Protein AF-A0A0J6CZJ9-F1 (afdb_monomer)

Solvent-accessible surface area (backbone atoms only — not comparable to full-atom values): 16186 Å² total; per-residue (Å²): 139,90,83,73,74,75,79,78,47,64,68,57,48,69,74,41,59,69,58,67,21,63,53,59,64,85,84,47,72,45,70,67,49,47,54,51,50,53,49,55,38,52,51,47,52,57,50,48,75,70,48,65,68,54,55,74,66,73,45,77,49,75,51,72,56,98,45,34,37,43,36,42,37,43,46,86,57,33,39,39,40,35,40,36,42,65,50,82,52,94,85,54,68,41,35,35,38,41,36,36,33,34,29,43,96,68,37,96,45,102,53,51,46,77,76,44,35,38,35,39,37,37,57,96,87,42,79,47,48,18,14,39,79,81,29,77,86,42,47,64,49,53,52,47,54,50,49,42,53,32,34,45,67,52,47,71,70,92,53,89,57,89,48,59,79,56,54,67,65,59,54,52,40,52,53,48,51,50,49,53,60,73,72,42,90,65,65,66,69,58,40,57,49,52,54,50,44,53,54,49,48,65,62,44,57,57,53,46,78,81,48,52,76,65,56,42,48,49,57,48,43,41,58,70,43,52,52,52,49,52,52,54,53,50,68,72,44,55,71,72,56,35,62,72,42,44,62,60,52,48,51,51,53,51,51,55,46,50,54,54,48,56,51,50,54,51,44,49,52,54,48,52,56,52,50,53,49,50,52,53,53,46,48,76,71,63,80,117

Organism: NCBI:txid208199

Nearest PDB structures (foldseek):
  2it9-assembly2_D  TM=6.543E-01  e=2.606E-01  Prochlorococcus marinus str. NATL2A
  1p32-assembly1_C  TM=2.482E-01  e=3.606E-02  Homo sapiens
  6szw-assembly1_B  TM=2.559E-01  e=6.154E-02  Homo sapiens
  1p32-assembly1_A  TM=2.487E-01  e=8.947E-02  Homo sapiens
  1p32-assembly1_B  TM=2.644E-01  e=1.793E-01  Homo sapiens

Mean predicted aligned error: 16.47 Å

Secondary structure (DSSP, 8-state):
--S--SSTHHHHHHHS-TTTSBPPGGGT-SHHHHHHHHHHHHHHHHHHHTPPTT--S--EEEEEETTEEEEEEE-SSEEEEEEEE----TTPPPEEEEEEEE-TTT-SSSS-EEEEEEEEEEETTEEEEEE-TT-GGGHHHHHHHHHHHHHHTT--------S----HHHHHHHHHHHHHHHHS---THHHHHHHHHHHHHHHHGGG-TTS-HHHHHHHHHIIIIIHHHHHHHHHHS-HHHHHHHHHHHHHHHHHHHHHHHHHHHHHHHHHHHHHHHHHHHHHHHH--

Structure (mmCIF, N/CA/C/O backbone):
data_AF-A0A0J6CZJ9-F1
#
_entry.id   AF-A0A0J6CZJ9-F1
#
loop_
_atom_site.group_PDB
_atom_site.id
_atom_site.type_symbol
_atom_site.label_atom_id
_atom_site.label_alt_id
_atom_site.label_comp_id
_atom_site.label_asym_id
_atom_site.label_entity_id
_atom_site.label_seq_id
_atom_site.pdbx_PDB_ins_code
_atom_site.Cartn_x
_atom_site.Cartn_y
_atom_site.Cartn_z
_atom_site.occupancy
_atom_site.B_iso_or_equiv
_atom_site.auth_seq_id
_atom_site.auth_comp_id
_atom_site.auth_asym_id
_atom_site.auth_atom_id
_atom_site.pdbx_PDB_model_num
ATOM 1 N N . MET A 1 1 ? -4.835 -5.333 -5.049 1.00 34.44 1 MET A N 1
ATOM 2 C CA . MET A 1 1 ? -4.791 -4.592 -6.336 1.00 34.44 1 MET A CA 1
ATOM 3 C C . MET A 1 1 ? -5.572 -3.293 -6.195 1.00 34.44 1 MET A C 1
ATOM 5 O O . MET A 1 1 ? -6.436 -3.225 -5.336 1.00 34.44 1 MET A O 1
ATOM 9 N N . GLY A 1 2 ? -5.213 -2.248 -6.938 1.00 37.75 2 GLY A N 1
ATOM 10 C CA . GLY A 1 2 ? -5.818 -0.916 -6.803 1.00 37.75 2 GLY A CA 1
ATOM 11 C C . GLY A 1 2 ? -4.793 0.189 -7.020 1.00 37.75 2 GLY A C 1
ATOM 12 O O . GLY A 1 2 ? -4.592 1.044 -6.162 1.00 37.75 2 GLY A O 1
ATOM 13 N N . LEU A 1 3 ? -4.068 0.117 -8.132 1.00 36.91 3 LEU A N 1
ATOM 14 C CA . LEU A 1 3 ? -3.253 1.219 -8.613 1.00 36.91 3 LEU A CA 1
ATOM 15 C C . LEU A 1 3 ? -3.477 1.292 -10.120 1.00 36.91 3 LEU A C 1
ATOM 17 O O . LEU A 1 3 ? -2.866 0.544 -10.874 1.00 36.91 3 LEU A O 1
ATOM 21 N N . PHE A 1 4 ? -4.350 2.232 -10.484 1.00 48.22 4 PHE A N 1
ATOM 22 C CA . PHE A 1 4 ? -4.616 2.747 -11.826 1.00 48.22 4 PHE A CA 1
ATOM 23 C C . PHE A 1 4 ? -5.612 1.929 -12.658 1.00 48.22 4 PHE A C 1
ATOM 25 O O . PHE A 1 4 ? -5.228 1.058 -13.433 1.00 48.22 4 PHE A O 1
ATOM 32 N N . ASP A 1 5 ? -6.893 2.299 -12.540 1.00 38.12 5 ASP A N 1
ATOM 33 C CA . ASP A 1 5 ? -7.895 2.060 -13.580 1.00 38.12 5 ASP A CA 1
ATOM 34 C C . ASP A 1 5 ? -7.377 2.627 -14.909 1.00 38.12 5 ASP A C 1
ATOM 36 O O . ASP A 1 5 ? -7.222 3.838 -15.114 1.00 38.12 5 ASP A O 1
ATOM 40 N N . SER A 1 6 ? -7.019 1.710 -15.801 1.00 48.91 6 SER A N 1
ATOM 41 C CA . SER A 1 6 ? -6.348 1.972 -17.073 1.00 48.91 6 SER A CA 1
ATOM 42 C C . SER A 1 6 ? -7.275 2.583 -18.129 1.00 48.91 6 SER A C 1
ATOM 44 O O . SER A 1 6 ? -6.791 3.152 -19.108 1.00 48.91 6 SER A O 1
ATOM 46 N N . LEU A 1 7 ? -8.592 2.520 -17.918 1.00 43.50 7 LEU A N 1
ATOM 47 C CA . LEU A 1 7 ? -9.604 2.946 -18.889 1.00 43.50 7 LEU A CA 1
ATOM 48 C C . LEU A 1 7 ? -10.059 4.401 -18.701 1.00 43.50 7 LEU A C 1
ATOM 50 O O . LEU A 1 7 ? -10.255 5.102 -19.691 1.00 43.50 7 LEU A O 1
ATOM 54 N N . GLU A 1 8 ? -10.111 4.921 -17.470 1.00 48.69 8 GLU A N 1
ATOM 55 C CA . GLU A 1 8 ? -10.463 6.334 -17.228 1.00 48.69 8 GLU A CA 1
ATOM 56 C C . GLU A 1 8 ? -9.350 7.318 -17.653 1.00 48.69 8 GLU A C 1
ATOM 58 O O . GLU A 1 8 ? -9.581 8.514 -17.829 1.00 48.69 8 GLU A O 1
ATOM 63 N N . SER A 1 9 ? -8.122 6.826 -17.844 1.00 59.03 9 SER A N 1
ATOM 64 C CA . SER A 1 9 ? -6.906 7.649 -17.881 1.00 59.03 9 SER A CA 1
ATOM 65 C C . SER A 1 9 ? -6.550 8.265 -19.246 1.00 59.03 9 SER A C 1
ATOM 67 O O . SER A 1 9 ? -5.830 9.263 -19.282 1.00 59.03 9 SER A O 1
ATOM 69 N N . GLN A 1 10 ? -7.020 7.718 -20.372 1.00 63.78 10 GLN A N 1
ATOM 70 C CA . GLN A 1 10 ? -6.454 8.066 -21.690 1.00 63.78 10 GLN A CA 1
ATOM 71 C C . GLN A 1 10 ? -6.928 9.413 -22.263 1.00 63.78 10 GLN A C 1
ATOM 73 O O . GLN A 1 10 ? -6.161 10.103 -22.937 1.00 63.78 10 GLN A O 1
ATOM 78 N N . TRP A 1 11 ? -8.175 9.824 -22.011 1.00 72.38 11 TRP A N 1
ATOM 79 C CA . TRP A 1 11 ? -8.695 11.104 -22.515 1.00 72.38 11 TRP A CA 1
ATOM 80 C C . TRP A 1 11 ? -8.206 12.290 -21.670 1.00 72.38 11 TRP A C 1
ATOM 82 O O . TRP A 1 11 ? -7.821 13.323 -22.219 1.00 72.38 11 TRP A O 1
ATOM 92 N N . LEU A 1 12 ? -8.116 12.109 -20.348 1.00 69.31 12 LEU A N 1
ATOM 93 C CA . LEU A 1 12 ? -7.545 13.084 -19.414 1.00 69.31 12 LEU A CA 1
ATOM 94 C C . LEU A 1 12 ? -6.086 13.412 -19.757 1.00 69.31 12 LEU A C 1
ATOM 96 O O . LEU A 1 12 ? -5.690 14.574 -19.704 1.00 69.31 12 LEU A O 1
ATOM 100 N N . GLU A 1 13 ? -5.293 12.426 -20.188 1.00 71.06 13 GLU A N 1
ATOM 101 C CA . GLU A 1 13 ? -3.911 12.663 -20.624 1.00 71.06 13 GLU A CA 1
ATOM 102 C C . GLU A 1 13 ? -3.793 13.584 -21.847 1.00 71.06 13 GLU A C 1
ATOM 104 O O . GLU A 1 13 ? -2.794 14.298 -21.981 1.00 71.06 13 GLU A O 1
ATOM 109 N N . LYS A 1 14 ? -4.809 13.634 -22.719 1.00 77.50 14 LYS A N 1
ATOM 110 C CA . LYS A 1 14 ? -4.806 14.530 -23.886 1.00 77.50 14 LYS A CA 1
ATOM 111 C C . LYS A 1 14 ? -4.969 15.998 -23.484 1.00 77.50 14 LYS A C 1
ATOM 113 O O . LYS A 1 14 ? -4.322 16.847 -24.097 1.00 77.50 14 LYS A O 1
ATOM 118 N N . LEU A 1 15 ? -5.753 16.267 -22.436 1.00 82.88 15 LEU A N 1
ATOM 119 C CA . LEU A 1 15 ? -6.044 17.606 -21.903 1.00 82.88 15 LEU A CA 1
ATOM 120 C C . LEU A 1 15 ? -4.954 18.145 -20.964 1.00 82.88 15 LEU A C 1
ATOM 122 O O . LEU A 1 15 ? -4.887 19.348 -20.714 1.00 82.88 15 LEU A O 1
ATOM 126 N N . LEU A 1 16 ? -4.088 17.275 -20.435 1.00 82.12 16 LEU A N 1
ATOM 127 C CA . LEU A 1 16 ? -3.011 17.700 -19.548 1.00 82.12 16 LEU A CA 1
ATOM 128 C C . LEU A 1 16 ? -1.967 18.552 -20.291 1.00 82.12 16 LEU A C 1
ATOM 130 O O . LEU A 1 16 ? -1.548 18.200 -21.398 1.00 82.12 16 LEU A O 1
ATOM 134 N N . PRO A 1 17 ? -1.443 19.619 -19.660 1.00 84.38 17 PRO A N 1
ATOM 135 C CA . PRO A 1 17 ? -0.294 20.337 -20.193 1.00 84.38 17 PRO A CA 1
ATOM 136 C C . PRO A 1 17 ? 0.906 19.394 -20.401 1.00 84.38 17 PRO A C 1
ATOM 138 O O . PRO A 1 17 ? 1.087 18.459 -19.610 1.00 84.38 17 PRO A O 1
ATOM 141 N N . PRO A 1 18 ? 1.784 19.645 -21.393 1.00 78.69 18 PRO A N 1
ATOM 142 C CA . PRO A 1 18 ? 2.862 18.726 -21.783 1.00 78.69 18 PRO A CA 1
ATOM 143 C C . PRO A 1 18 ? 3.750 18.232 -20.630 1.00 78.69 18 PRO A C 1
ATOM 145 O O . PRO A 1 18 ? 4.203 17.093 -20.631 1.00 78.69 18 PRO A O 1
ATOM 148 N N . GLN A 1 19 ? 3.973 19.072 -19.620 1.00 78.62 19 GLN A N 1
ATOM 149 C CA . GLN A 1 19 ? 4.785 18.758 -18.440 1.00 78.62 19 GLN A CA 1
ATOM 150 C C . GLN A 1 19 ? 4.151 17.760 -17.458 1.00 78.62 19 GLN A C 1
ATOM 152 O O . GLN A 1 19 ? 4.867 17.166 -16.652 1.00 78.62 19 GLN A O 1
ATOM 157 N N . TYR A 1 20 ? 2.827 17.597 -17.500 1.00 82.75 20 TYR A N 1
ATOM 158 C CA . TYR A 1 20 ? 2.080 16.672 -16.646 1.00 82.75 20 TYR A CA 1
ATOM 159 C C . TYR A 1 20 ? 1.740 15.360 -17.347 1.00 82.75 20 TYR A C 1
ATOM 161 O O . TYR A 1 20 ? 1.385 14.401 -16.659 1.00 82.75 20 TYR A O 1
ATOM 169 N N . LYS A 1 21 ? 1.891 15.309 -18.677 1.00 86.81 21 LYS A N 1
ATOM 170 C CA . LYS A 1 21 ? 1.738 14.083 -19.461 1.00 86.81 21 LYS A CA 1
ATOM 171 C C . LYS A 1 21 ? 2.760 13.045 -19.021 1.00 86.81 21 LYS A C 1
ATOM 173 O O . LYS A 1 21 ? 3.919 13.378 -18.740 1.00 86.81 21 LYS A O 1
ATOM 178 N N . THR A 1 22 ? 2.308 11.800 -18.945 1.00 87.38 22 THR A N 1
ATOM 179 C CA . THR A 1 22 ? 3.166 10.658 -18.648 1.00 87.38 22 THR A CA 1
ATOM 180 C C . THR A 1 22 ? 4.257 10.555 -19.715 1.00 87.38 22 THR A C 1
ATOM 182 O O . THR A 1 22 ? 4.038 10.888 -20.879 1.00 87.38 22 THR A O 1
ATOM 185 N N . VAL A 1 23 ? 5.468 10.178 -19.310 1.00 87.12 23 VAL A N 1
ATOM 186 C CA . VAL A 1 23 ? 6.569 9.958 -20.251 1.00 87.12 23 VAL A CA 1
ATOM 187 C C . VAL A 1 23 ? 6.205 8.855 -21.243 1.00 87.12 23 VAL A C 1
ATOM 189 O O . VAL A 1 23 ? 5.711 7.795 -20.861 1.00 87.12 23 VAL A O 1
ATOM 192 N N . GLU A 1 24 ? 6.449 9.124 -22.520 1.00 87.19 24 GLU A N 1
ATOM 193 C CA . GLU A 1 24 ? 6.175 8.181 -23.597 1.00 87.19 24 GLU A CA 1
ATOM 194 C C . GLU A 1 24 ? 7.198 7.033 -23.570 1.00 87.19 24 GLU A C 1
ATOM 196 O O . GLU A 1 24 ? 8.393 7.298 -23.399 1.00 87.19 24 GLU A O 1
ATO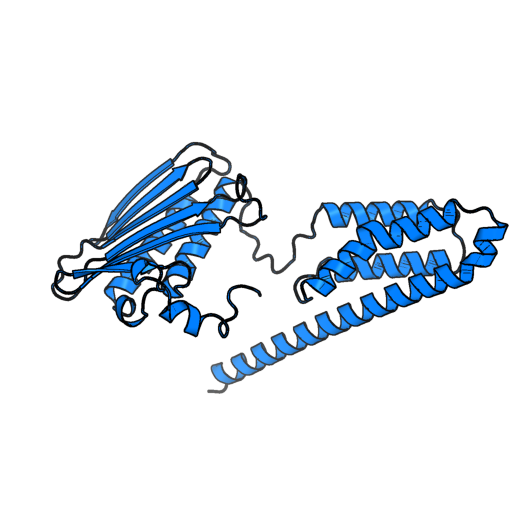M 201 N N . PRO A 1 25 ? 6.778 5.769 -23.776 1.00 85.69 25 PRO A N 1
ATOM 202 C CA . PRO A 1 25 ? 7.696 4.630 -23.778 1.00 85.69 25 PRO A CA 1
ATOM 203 C C . PRO A 1 25 ? 8.827 4.749 -24.801 1.00 85.69 25 PRO A C 1
ATOM 205 O O . PRO A 1 25 ? 9.958 4.378 -24.505 1.00 85.69 25 PRO A O 1
ATOM 208 N N . ALA A 1 26 ? 8.552 5.337 -25.969 1.00 85.88 26 ALA A N 1
ATOM 209 C CA . ALA A 1 26 ? 9.537 5.524 -27.033 1.00 85.88 26 ALA A CA 1
ATOM 210 C C . ALA A 1 26 ? 10.759 6.357 -26.599 1.00 85.88 26 ALA A C 1
ATOM 212 O O . ALA A 1 26 ? 11.848 6.170 -27.131 1.00 85.88 26 ALA A O 1
ATOM 213 N N . LEU A 1 27 ? 10.603 7.244 -25.608 1.00 84.12 27 LEU A N 1
ATOM 214 C CA . LEU A 1 27 ? 11.691 8.084 -25.095 1.00 84.12 27 LEU A CA 1
ATOM 215 C C . LEU A 1 27 ? 12.583 7.367 -24.063 1.00 84.12 27 LEU A C 1
ATOM 217 O O . LEU A 1 27 ? 13.596 7.934 -23.651 1.00 84.12 27 LEU A O 1
ATOM 221 N N . LEU A 1 28 ? 12.181 6.173 -23.607 1.00 84.81 28 LEU A N 1
ATOM 222 C CA . LEU A 1 28 ? 12.837 5.408 -22.537 1.00 84.81 28 LEU A CA 1
ATOM 223 C C . LEU A 1 28 ? 13.192 3.962 -22.913 1.00 84.81 28 LEU A C 1
ATOM 225 O O . LEU A 1 28 ? 13.845 3.283 -22.126 1.00 84.81 28 LEU A O 1
ATOM 229 N N . GLN A 1 29 ? 12.763 3.475 -24.081 1.00 84.75 29 GLN A N 1
ATOM 230 C CA . GLN A 1 29 ? 13.039 2.112 -24.559 1.00 84.75 29 GLN A CA 1
ATOM 231 C C . GLN A 1 29 ? 14.479 1.904 -25.062 1.00 84.75 29 GLN A C 1
ATOM 233 O O . GLN A 1 29 ? 14.829 0.813 -25.507 1.00 84.75 29 GLN A O 1
ATOM 238 N N . ASP A 1 30 ? 15.331 2.922 -24.992 1.00 85.56 30 ASP A N 1
ATOM 239 C CA . ASP A 1 30 ? 16.748 2.814 -25.305 1.00 85.56 30 ASP A CA 1
ATOM 240 C C . ASP A 1 30 ? 17.535 2.043 -24.231 1.00 85.56 30 ASP A C 1
ATOM 242 O O . ASP A 1 30 ? 17.275 2.115 -23.024 1.00 85.56 30 ASP A O 1
ATOM 246 N N . ALA A 1 31 ? 18.561 1.316 -24.684 1.00 85.50 31 ALA A N 1
ATOM 247 C CA . ALA A 1 31 ? 19.409 0.506 -23.813 1.00 85.50 31 ALA A CA 1
ATOM 248 C C . ALA A 1 31 ? 20.106 1.350 -22.730 1.00 85.50 31 ALA A C 1
ATOM 250 O O . ALA A 1 31 ? 20.246 0.896 -21.597 1.00 85.50 31 ALA A O 1
ATOM 251 N N . SER A 1 32 ? 20.492 2.595 -23.039 1.00 86.00 32 SER A N 1
ATOM 252 C CA . SER A 1 32 ? 21.128 3.486 -22.062 1.00 86.00 32 SER A CA 1
ATOM 253 C C . SER A 1 32 ? 20.170 3.921 -20.953 1.00 86.00 32 SER A C 1
ATOM 255 O O . SER A 1 32 ? 20.584 3.946 -19.796 1.00 86.00 32 SER A O 1
ATOM 257 N N . SER A 1 33 ? 18.895 4.202 -21.259 1.00 87.69 33 SER A N 1
ATOM 258 C CA . SER A 1 33 ? 17.882 4.492 -20.231 1.00 87.69 33 SER A CA 1
ATOM 259 C C . SER A 1 33 ? 17.634 3.293 -19.335 1.00 87.69 33 SER A C 1
ATOM 261 O O . SER A 1 33 ? 17.524 3.459 -18.123 1.00 87.69 33 SER A O 1
ATOM 263 N N . THR A 1 34 ? 17.576 2.091 -19.909 1.00 88.50 34 THR A N 1
ATOM 264 C CA . THR A 1 34 ? 17.391 0.865 -19.122 1.00 88.50 34 THR A CA 1
ATOM 265 C C . THR A 1 34 ? 18.564 0.675 -18.160 1.00 88.50 34 THR A C 1
ATOM 267 O O . THR A 1 34 ? 18.347 0.590 -16.955 1.00 88.50 34 THR A O 1
ATOM 270 N N . SER A 1 35 ? 19.804 0.743 -18.655 1.00 90.06 35 SER A N 1
ATOM 271 C CA . SER A 1 35 ? 21.012 0.664 -17.822 1.00 90.06 35 SER A CA 1
ATOM 272 C C . SER A 1 35 ? 21.063 1.749 -16.745 1.00 90.06 35 SER A C 1
ATOM 274 O O . SER A 1 35 ? 21.421 1.470 -15.603 1.00 90.06 35 SER A O 1
ATOM 276 N N . PHE A 1 36 ? 20.658 2.976 -17.075 1.00 90.81 36 PHE A N 1
ATOM 277 C CA . PHE A 1 36 ? 20.606 4.089 -16.130 1.00 90.81 36 PHE A CA 1
ATOM 278 C C . PHE A 1 36 ? 19.608 3.849 -14.989 1.00 90.81 36 PHE A C 1
ATOM 280 O O . PHE A 1 36 ? 19.926 4.094 -13.823 1.00 90.81 36 PHE A O 1
ATOM 287 N N . LEU A 1 37 ? 18.406 3.362 -15.306 1.00 92.12 37 LEU A N 1
ATOM 288 C CA . LEU A 1 37 ? 17.381 3.066 -14.305 1.00 92.12 37 LEU A CA 1
ATOM 289 C C . LEU A 1 37 ? 17.777 1.859 -13.451 1.00 92.12 37 LEU A C 1
ATOM 291 O O . LEU A 1 37 ? 17.699 1.946 -12.229 1.00 92.12 37 LEU A O 1
ATOM 295 N N . THR A 1 38 ? 18.295 0.788 -14.058 1.00 92.44 38 THR A N 1
ATOM 296 C CA . THR A 1 38 ? 18.822 -0.377 -13.331 1.00 92.44 38 THR A CA 1
ATOM 297 C C . THR A 1 38 ? 19.988 0.004 -12.415 1.00 92.44 38 THR A C 1
ATOM 299 O O . THR A 1 38 ? 20.074 -0.474 -11.285 1.00 92.44 38 THR A O 1
ATOM 302 N N . TYR A 1 39 ? 20.862 0.915 -12.850 1.00 91.62 39 TYR A N 1
ATOM 303 C CA . TYR A 1 39 ? 21.928 1.452 -12.006 1.00 91.62 39 TYR A CA 1
ATOM 304 C C . TYR A 1 39 ? 21.374 2.238 -10.808 1.00 91.62 39 TYR A C 1
ATOM 306 O O . TYR A 1 39 ? 21.821 2.050 -9.676 1.00 91.62 39 TYR A O 1
ATOM 314 N N . ALA A 1 40 ? 20.367 3.089 -11.029 1.00 92.81 40 ALA A N 1
ATOM 315 C CA . ALA A 1 40 ? 19.706 3.822 -9.951 1.00 92.81 40 ALA A CA 1
ATOM 316 C C . ALA A 1 40 ? 19.024 2.885 -8.942 1.00 92.81 40 ALA A C 1
ATOM 318 O O . ALA A 1 40 ? 19.079 3.132 -7.739 1.00 92.81 40 ALA A O 1
ATOM 319 N N . GLU A 1 41 ? 18.406 1.813 -9.430 1.00 93.62 41 GLU A N 1
ATOM 320 C CA . GLU A 1 41 ? 17.810 0.757 -8.620 1.00 93.62 41 GLU A CA 1
ATOM 321 C C . GLU A 1 41 ? 18.847 0.051 -7.745 1.00 93.62 41 GLU A C 1
ATOM 323 O O . GLU A 1 41 ? 18.689 0.016 -6.528 1.00 93.62 41 GLU A O 1
ATOM 328 N N . ARG A 1 42 ? 19.951 -0.410 -8.338 1.00 93.75 42 ARG A N 1
ATOM 329 C CA . ARG A 1 42 ? 21.054 -1.031 -7.597 1.00 93.75 42 ARG A CA 1
ATOM 330 C C . ARG A 1 42 ? 21.619 -0.107 -6.516 1.00 93.75 42 ARG A C 1
ATOM 332 O O . ARG A 1 42 ? 21.881 -0.553 -5.405 1.00 93.75 42 ARG A O 1
ATOM 339 N N . LEU A 1 43 ? 21.803 1.181 -6.814 1.00 91.44 43 LEU A N 1
ATOM 340 C CA . LEU A 1 43 ? 22.296 2.134 -5.817 1.00 91.44 43 LEU A CA 1
ATOM 341 C C . LEU A 1 43 ? 21.324 2.325 -4.652 1.00 91.44 43 LEU A C 1
ATOM 343 O O . LEU A 1 43 ? 21.771 2.541 -3.529 1.00 91.44 43 LEU A O 1
ATOM 347 N N . LEU A 1 44 ? 20.014 2.274 -4.902 1.00 92.12 44 LEU A N 1
ATOM 348 C CA . LEU A 1 44 ? 19.029 2.301 -3.824 1.00 92.12 44 LEU A CA 1
ATOM 349 C C . LEU A 1 44 ? 19.142 1.057 -2.943 1.00 92.12 44 LEU A C 1
ATOM 351 O O . LEU A 1 44 ? 19.101 1.217 -1.729 1.00 92.12 44 LEU A O 1
ATOM 355 N N . ASP A 1 45 ? 19.342 -0.124 -3.529 1.00 91.44 45 ASP A N 1
ATOM 356 C CA . ASP A 1 45 ? 19.569 -1.364 -2.774 1.00 91.44 45 ASP A CA 1
ATOM 357 C C . ASP A 1 45 ? 20.825 -1.228 -1.886 1.00 91.44 45 ASP A C 1
ATOM 359 O O . ASP A 1 45 ? 20.750 -1.390 -0.671 1.00 91.44 45 ASP A O 1
ATOM 363 N N . GLU A 1 46 ? 21.943 -0.745 -2.441 1.00 90.31 46 GLU A N 1
ATOM 364 C CA . GLU A 1 46 ? 23.166 -0.486 -1.663 1.00 90.31 46 GLU A CA 1
ATOM 365 C C . GLU A 1 46 ? 22.985 0.573 -0.559 1.00 90.31 46 GLU A C 1
ATOM 367 O O . GLU A 1 46 ? 23.675 0.537 0.464 1.00 90.31 46 GLU A O 1
ATOM 372 N N . PHE A 1 47 ? 22.114 1.567 -0.770 1.00 88.19 47 PHE A N 1
ATOM 373 C CA . PHE A 1 47 ? 21.797 2.557 0.260 1.00 88.19 47 PHE A CA 1
ATOM 374 C C . PHE A 1 47 ? 20.928 1.974 1.365 1.00 88.19 47 PHE A C 1
ATOM 376 O O . PHE A 1 47 ? 21.127 2.363 2.510 1.00 88.19 47 PHE A O 1
ATOM 383 N N . ILE A 1 48 ? 20.001 1.071 1.035 1.00 87.44 48 ILE A N 1
ATOM 384 C CA . ILE A 1 48 ? 19.175 0.353 2.010 1.00 87.44 48 ILE A CA 1
ATOM 385 C C . ILE A 1 48 ? 20.068 -0.513 2.904 1.00 87.44 48 ILE A C 1
ATOM 387 O O . ILE A 1 48 ? 19.928 -0.449 4.122 1.00 87.44 48 ILE A O 1
ATOM 391 N N . ASP A 1 49 ? 21.026 -1.235 2.322 1.00 86.31 49 ASP A N 1
ATOM 392 C CA . ASP A 1 49 ? 21.930 -2.126 3.063 1.00 86.31 49 ASP A CA 1
ATOM 393 C C . ASP A 1 49 ? 22.867 -1.376 4.023 1.00 86.31 49 ASP A C 1
ATOM 395 O O . ASP A 1 49 ? 23.227 -1.880 5.083 1.00 86.31 49 ASP A O 1
ATOM 399 N N . LYS A 1 50 ? 23.277 -0.154 3.659 1.00 84.62 50 LYS A N 1
ATOM 400 C CA . LYS A 1 50 ? 24.173 0.698 4.467 1.00 84.62 50 LYS A CA 1
ATOM 401 C C . LYS A 1 50 ? 23.436 1.547 5.500 1.00 84.62 50 LYS A C 1
ATOM 403 O O . LYS A 1 50 ? 24.064 2.383 6.153 1.00 84.62 50 LYS A O 1
ATOM 408 N N . LEU A 1 51 ? 22.116 1.428 5.579 1.00 80.25 51 LEU A N 1
ATOM 409 C CA . LEU A 1 51 ? 21.296 2.309 6.389 1.00 80.25 51 LEU A CA 1
ATOM 410 C C . LEU A 1 51 ? 21.210 1.792 7.825 1.00 80.25 51 LEU A C 1
ATOM 412 O O . LEU A 1 51 ? 20.763 0.672 8.054 1.00 80.25 51 LEU A O 1
ATOM 416 N N . ASP A 1 52 ? 21.571 2.632 8.796 1.00 72.69 52 ASP A N 1
ATOM 417 C CA . ASP A 1 52 ? 21.342 2.320 10.207 1.00 72.69 52 ASP A CA 1
ATOM 418 C C . ASP A 1 52 ? 19.827 2.336 10.494 1.00 72.69 52 ASP A C 1
ATOM 420 O O . ASP A 1 52 ? 19.192 3.396 10.356 1.00 72.69 52 ASP A O 1
ATOM 424 N N . PRO A 1 53 ? 19.218 1.204 10.893 1.00 69.44 53 PRO A N 1
ATOM 425 C CA . PRO A 1 53 ? 17.785 1.144 11.151 1.00 69.44 53 PRO A CA 1
ATOM 426 C C . PRO A 1 53 ? 17.402 2.106 12.286 1.00 69.44 53 PRO A C 1
ATOM 428 O O . PRO A 1 53 ? 18.025 2.130 13.345 1.00 69.44 53 PRO A O 1
ATOM 431 N N . GLY A 1 54 ? 16.374 2.930 12.055 1.00 61.50 54 GLY A N 1
ATOM 432 C CA . GLY A 1 54 ? 15.870 3.902 13.037 1.00 61.50 54 GLY A CA 1
ATOM 433 C C . GLY A 1 54 ? 16.650 5.222 13.131 1.00 61.50 54 GLY A C 1
ATOM 434 O O . GLY A 1 54 ? 16.338 6.062 13.977 1.00 61.50 54 GLY A O 1
ATOM 435 N N . SER A 1 55 ? 17.639 5.456 12.264 1.00 69.31 55 SER A N 1
ATOM 436 C CA . SER A 1 55 ? 18.321 6.750 12.190 1.00 69.31 55 SER A CA 1
ATOM 437 C C . SER A 1 55 ? 17.431 7.799 11.508 1.00 69.31 55 SER A C 1
ATOM 439 O O . SER A 1 55 ? 17.333 7.853 10.285 1.00 69.31 55 SER A O 1
ATOM 441 N N . ASP A 1 56 ? 16.805 8.690 12.286 1.00 67.38 56 ASP A N 1
ATOM 442 C CA . ASP A 1 56 ? 16.035 9.834 11.745 1.00 67.38 56 ASP A CA 1
ATOM 443 C C . ASP A 1 56 ? 16.937 11.028 11.358 1.00 67.38 56 ASP A C 1
ATOM 445 O O . ASP A 1 56 ? 16.485 12.161 11.153 1.00 67.38 56 ASP A O 1
ATOM 449 N N . LYS A 1 57 ? 18.255 10.802 11.270 1.00 77.12 57 LYS A N 1
ATOM 450 C CA . LYS A 1 57 ? 19.209 11.846 10.899 1.00 77.12 57 LYS A CA 1
ATOM 451 C C . LYS A 1 57 ? 19.118 12.129 9.395 1.00 77.12 57 LYS A C 1
ATOM 453 O O . LYS A 1 57 ? 19.038 11.207 8.586 1.00 77.12 57 LYS A O 1
ATOM 458 N N . PRO A 1 58 ? 19.176 13.405 8.976 1.00 81.62 58 PRO A N 1
ATOM 459 C CA . PRO A 1 58 ? 19.176 13.748 7.562 1.00 81.62 58 PRO A CA 1
ATOM 460 C C . PRO A 1 58 ? 20.454 13.234 6.891 1.00 81.62 58 PRO A C 1
ATOM 462 O O . PRO A 1 58 ? 21.558 13.661 7.225 1.00 81.62 58 PRO A O 1
ATOM 465 N N . GLN A 1 59 ? 20.295 12.358 5.902 1.00 87.56 59 GLN A N 1
ATOM 466 C CA . GLN A 1 59 ? 21.399 11.745 5.167 1.00 87.56 59 GLN A CA 1
ATOM 467 C C . GLN A 1 59 ? 21.407 12.209 3.708 1.00 87.56 59 GLN A C 1
ATOM 469 O O . GLN A 1 59 ? 20.372 12.527 3.109 1.00 87.56 59 GLN A O 1
ATOM 474 N N . LYS A 1 60 ? 22.605 12.315 3.134 1.00 91.81 60 LYS A N 1
ATOM 475 C CA . LYS A 1 60 ? 22.823 12.702 1.739 1.00 91.81 60 LYS A CA 1
ATOM 476 C C . LYS A 1 60 ? 23.855 11.765 1.141 1.00 91.81 60 LYS A C 1
ATOM 478 O O . LYS A 1 60 ? 24.975 11.707 1.638 1.00 91.81 60 LYS A O 1
ATOM 483 N N . TRP A 1 61 ? 23.514 11.139 0.027 1.00 92.56 61 TRP A N 1
ATOM 484 C CA . TRP A 1 61 ? 24.454 10.374 -0.774 1.00 92.56 61 TRP A CA 1
ATOM 485 C C . TRP A 1 61 ? 24.487 10.910 -2.190 1.00 92.56 61 TRP A C 1
ATOM 487 O O . TRP A 1 61 ? 23.470 11.278 -2.778 1.00 92.56 61 TRP A O 1
ATOM 497 N N . LYS A 1 62 ? 25.695 10.948 -2.738 1.00 93.81 62 LYS A N 1
ATOM 498 C CA . LYS A 1 62 ? 25.954 11.243 -4.138 1.00 93.81 62 LYS A CA 1
ATOM 499 C C . LYS A 1 62 ? 26.892 10.165 -4.646 1.00 93.81 62 LYS A C 1
ATOM 501 O O . LYS A 1 62 ? 27.973 9.990 -4.087 1.00 93.81 62 LYS A O 1
ATOM 506 N N . ARG A 1 63 ? 26.488 9.457 -5.691 1.00 92.38 63 ARG A N 1
ATOM 507 C CA . ARG A 1 63 ? 27.326 8.473 -6.375 1.00 92.38 63 ARG A CA 1
ATOM 508 C C . ARG A 1 63 ? 27.348 8.788 -7.856 1.00 92.38 63 ARG A C 1
ATOM 510 O O . ARG A 1 63 ? 26.346 9.234 -8.413 1.00 92.38 63 ARG A O 1
ATOM 517 N N . SER A 1 64 ? 28.523 8.640 -8.453 1.00 90.38 64 SER A N 1
ATOM 518 C CA . SER A 1 64 ? 28.724 8.864 -9.874 1.00 90.38 64 SER A CA 1
ATOM 519 C C . SER A 1 64 ? 29.590 7.751 -10.429 1.00 90.38 64 SER A C 1
ATOM 521 O O . SER A 1 64 ? 30.699 7.555 -9.941 1.00 90.38 64 SER A O 1
ATOM 523 N N . GLU A 1 65 ? 29.092 7.052 -11.436 1.00 87.06 65 GLU A N 1
ATOM 524 C CA . GLU A 1 65 ? 29.762 5.905 -12.043 1.00 87.06 65 GLU A CA 1
ATOM 525 C C . GLU A 1 65 ? 29.258 5.725 -13.474 1.00 87.06 65 GLU A C 1
ATOM 527 O O . GLU A 1 65 ? 28.095 6.005 -13.752 1.00 87.06 65 GLU A O 1
ATOM 532 N N . GLN A 1 66 ? 30.130 5.300 -14.393 1.00 79.56 66 GLN A N 1
ATOM 533 C CA . GLN A 1 66 ? 29.768 4.995 -15.790 1.00 79.56 66 GLN A CA 1
ATOM 534 C C . GLN A 1 66 ? 28.989 6.115 -16.523 1.00 79.56 66 GLN A C 1
ATOM 536 O O . GLN A 1 66 ? 28.192 5.862 -17.426 1.00 79.56 66 GLN A O 1
ATOM 541 N N . GLY A 1 67 ? 29.220 7.380 -16.150 1.00 85.31 67 GLY A N 1
ATOM 542 C CA . GLY A 1 67 ? 28.510 8.530 -16.723 1.00 85.31 67 GLY A CA 1
ATOM 543 C C . GLY A 1 67 ? 27.102 8.758 -16.163 1.00 85.31 67 GLY A C 1
ATOM 544 O O . GLY A 1 67 ? 26.396 9.630 -16.653 1.00 85.31 67 GLY A O 1
ATOM 545 N N . TYR A 1 68 ? 26.698 8.035 -15.122 1.00 90.12 68 TYR A N 1
ATOM 546 C CA . TYR A 1 68 ? 25.478 8.287 -14.364 1.00 90.12 68 TYR A CA 1
ATOM 547 C C . TYR A 1 68 ? 25.822 8.944 -13.032 1.00 90.12 68 TYR A C 1
ATOM 549 O O . TYR A 1 68 ? 26.769 8.548 -12.359 1.00 90.12 68 TYR A O 1
ATOM 557 N N . THR A 1 69 ? 25.040 9.934 -12.614 1.00 92.94 69 THR A N 1
ATOM 558 C CA . THR A 1 69 ? 25.129 10.531 -11.280 1.00 92.94 69 THR A CA 1
ATOM 559 C C . THR A 1 69 ? 23.782 10.417 -10.587 1.00 92.94 69 THR A C 1
ATOM 561 O O . THR A 1 69 ? 22.809 11.033 -11.018 1.00 92.94 69 THR A O 1
ATOM 564 N N . ILE A 1 70 ? 23.727 9.683 -9.477 1.00 95.00 70 ILE A N 1
ATOM 565 C CA . ILE A 1 70 ? 22.540 9.566 -8.628 1.00 95.00 70 ILE A CA 1
ATOM 566 C C . ILE A 1 70 ? 22.787 10.296 -7.308 1.00 95.00 70 ILE A C 1
ATOM 568 O O . ILE A 1 70 ? 23.831 10.164 -6.666 1.00 95.00 70 ILE A O 1
ATOM 572 N N . TYR A 1 71 ? 21.806 11.092 -6.902 1.00 95.81 71 TYR A N 1
ATOM 573 C CA . TYR A 1 71 ? 21.791 11.842 -5.657 1.00 95.81 71 TYR A CA 1
ATOM 574 C C . TYR A 1 71 ? 20.543 11.481 -4.856 1.00 95.81 71 TYR A C 1
ATOM 576 O O . TYR A 1 71 ? 19.422 11.661 -5.334 1.00 95.81 71 TYR A O 1
ATOM 584 N N . LEU A 1 72 ? 20.750 11.003 -3.633 1.00 95.44 72 LEU A N 1
ATOM 585 C CA . LEU A 1 72 ? 19.708 10.665 -2.675 1.00 95.44 72 LEU A CA 1
ATOM 586 C C . LEU A 1 72 ? 19.845 11.578 -1.458 1.00 95.44 72 LEU A C 1
ATOM 588 O O . LEU A 1 72 ? 20.910 11.680 -0.852 1.00 95.44 72 LEU A O 1
ATOM 592 N N . LYS A 1 73 ? 18.760 12.244 -1.079 1.00 94.81 73 LYS A N 1
ATOM 593 C CA . LYS A 1 73 ? 18.699 13.093 0.109 1.00 94.81 73 LYS A CA 1
ATOM 594 C C . LYS A 1 73 ? 17.479 12.728 0.933 1.00 94.81 73 LYS A C 1
ATOM 596 O O . LYS A 1 73 ? 16.348 12.967 0.512 1.00 94.81 73 LYS A O 1
ATOM 601 N N . ILE A 1 74 ? 17.728 12.215 2.128 1.00 91.88 74 ILE A N 1
ATOM 602 C CA . ILE A 1 74 ? 16.708 11.897 3.119 1.00 91.88 74 ILE A CA 1
ATOM 603 C C . ILE A 1 74 ? 16.568 13.089 4.062 1.00 91.88 74 ILE A C 1
ATOM 605 O O . ILE A 1 74 ? 17.536 13.617 4.611 1.00 91.88 74 ILE A O 1
ATOM 609 N N . ARG A 1 75 ? 15.332 13.544 4.225 1.00 90.69 75 ARG A N 1
ATOM 610 C CA . ARG A 1 75 ? 14.902 14.498 5.245 1.00 90.69 75 ARG A CA 1
ATOM 611 C C . ARG A 1 75 ? 13.843 13.825 6.106 1.00 90.69 75 ARG A C 1
ATOM 613 O O . ARG A 1 75 ? 13.192 12.887 5.657 1.00 90.69 75 ARG A O 1
ATOM 620 N N . ARG A 1 76 ? 13.564 14.409 7.271 1.00 86.75 76 ARG A N 1
ATOM 621 C CA . ARG A 1 76 ? 12.524 13.925 8.186 1.00 86.75 76 ARG A CA 1
ATOM 622 C C . ARG A 1 76 ? 11.167 13.672 7.513 1.00 86.75 76 ARG A C 1
ATOM 624 O O . ARG A 1 76 ? 10.553 12.649 7.772 1.00 86.75 76 ARG A O 1
ATOM 631 N N . ASN A 1 77 ? 10.751 14.535 6.582 1.00 89.12 77 ASN A N 1
ATOM 632 C CA . ASN A 1 77 ? 9.420 14.453 5.956 1.00 89.12 77 ASN A CA 1
ATOM 633 C C . ASN A 1 77 ? 9.442 13.938 4.505 1.00 89.12 77 ASN A C 1
ATOM 635 O O . ASN A 1 77 ? 8.392 13.655 3.928 1.00 89.12 77 ASN A O 1
ATOM 639 N N . LEU A 1 78 ? 10.615 13.898 3.866 1.00 92.12 78 LEU A N 1
ATOM 640 C CA . LEU A 1 78 ? 10.731 13.731 2.415 1.00 92.12 78 LEU A CA 1
ATOM 641 C C . LEU A 1 78 ? 11.986 12.944 2.042 1.00 92.12 78 LEU A C 1
ATOM 643 O O . LEU A 1 78 ? 13.065 13.228 2.560 1.00 92.12 78 LEU A O 1
ATOM 647 N N . ILE A 1 79 ? 11.863 12.065 1.054 1.00 92.75 79 ILE A N 1
ATOM 648 C CA . ILE A 1 79 ? 12.998 11.467 0.349 1.00 92.75 79 ILE A CA 1
ATOM 649 C C . ILE A 1 79 ? 13.075 12.111 -1.037 1.00 92.75 79 ILE A C 1
ATOM 651 O O . ILE A 1 79 ? 12.087 12.179 -1.771 1.00 92.75 79 ILE A O 1
ATOM 655 N N . LEU A 1 80 ? 14.246 12.640 -1.376 1.00 95.69 80 LEU A N 1
ATOM 656 C CA . LEU A 1 80 ? 14.528 13.275 -2.657 1.00 95.69 80 LEU A CA 1
ATOM 657 C C . LEU A 1 80 ? 15.540 12.420 -3.409 1.00 95.69 80 LEU A C 1
ATOM 659 O O . LEU A 1 80 ? 16.691 12.324 -2.986 1.00 95.69 80 LEU A O 1
ATOM 663 N N . LEU A 1 81 ? 15.117 11.837 -4.523 1.00 96.62 81 LEU A N 1
ATOM 664 C CA . LEU A 1 81 ? 15.983 11.093 -5.426 1.00 96.62 81 LEU A CA 1
ATOM 665 C C . LEU A 1 81 ? 16.097 11.857 -6.743 1.00 96.62 81 LEU A C 1
ATOM 667 O O . LEU A 1 81 ? 15.092 12.220 -7.352 1.00 96.62 81 LEU A O 1
ATOM 671 N N . SER A 1 82 ? 17.316 12.090 -7.206 1.00 95.88 82 SER A N 1
ATOM 672 C CA . SER A 1 82 ? 17.557 12.660 -8.527 1.00 95.88 82 SER A CA 1
ATOM 673 C C . SER A 1 82 ? 18.669 11.920 -9.237 1.00 95.88 82 SER A C 1
ATOM 675 O O . SER A 1 82 ? 19.714 11.678 -8.640 1.00 95.88 82 SER A O 1
ATOM 677 N N . GLY A 1 83 ? 18.456 11.618 -10.510 1.00 94.75 83 GLY A N 1
ATOM 678 C CA . GLY A 1 83 ? 19.454 11.003 -11.370 1.00 94.75 83 GLY A CA 1
ATOM 679 C C . GLY A 1 83 ? 19.777 11.889 -12.560 1.00 94.75 83 GLY A C 1
ATOM 680 O O . GLY A 1 83 ? 18.904 12.598 -13.064 1.00 94.75 83 GLY A O 1
ATOM 681 N N . TYR A 1 84 ? 21.021 11.829 -13.012 1.00 93.25 84 TYR A N 1
ATOM 682 C CA . TYR A 1 84 ? 21.509 12.482 -14.214 1.00 93.25 84 TYR A CA 1
ATOM 683 C C . TYR A 1 84 ? 22.311 11.489 -15.051 1.00 93.25 84 TYR A C 1
ATOM 685 O O . TYR A 1 84 ? 23.239 10.868 -14.539 1.00 93.25 84 TYR A O 1
ATOM 693 N N . ASP A 1 85 ? 21.955 11.365 -16.321 1.00 90.44 85 ASP A N 1
ATOM 694 C CA . ASP A 1 85 ? 22.736 10.674 -17.335 1.00 90.44 85 ASP A CA 1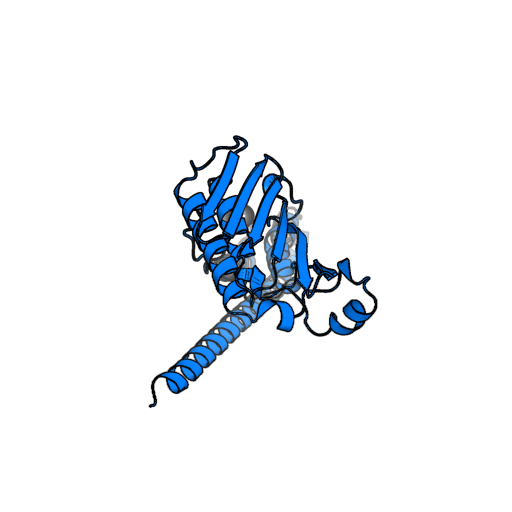
ATOM 695 C C . ASP A 1 85 ? 23.591 11.706 -18.078 1.00 90.44 85 ASP A C 1
ATOM 697 O O . ASP A 1 85 ? 23.080 12.557 -18.813 1.00 90.44 85 ASP A O 1
ATOM 701 N N . SER A 1 86 ? 24.897 11.654 -17.822 1.00 77.44 86 SER A N 1
ATOM 702 C CA . SER A 1 86 ? 25.914 12.506 -18.424 1.00 77.44 86 SER A CA 1
ATOM 703 C C . SER A 1 86 ? 26.629 11.839 -19.597 1.00 77.44 86 SER A C 1
ATOM 705 O O . SER A 1 86 ? 27.657 12.370 -20.030 1.00 77.44 86 SER A O 1
ATOM 707 N N . GLN A 1 87 ? 26.191 10.662 -20.061 1.00 69.69 87 GLN A N 1
ATOM 708 C CA . GLN A 1 87 ? 26.910 9.943 -21.106 1.00 69.69 87 GLN A CA 1
ATOM 709 C C . GLN A 1 87 ? 27.033 10.808 -22.366 1.00 69.69 87 GLN A C 1
ATOM 711 O O . GLN A 1 87 ? 26.051 11.213 -22.979 1.00 69.69 87 GLN A O 1
ATOM 716 N N . LYS A 1 88 ? 28.283 11.076 -22.763 1.00 60.38 88 LYS A N 1
ATOM 717 C CA . LYS A 1 88 ? 28.649 11.814 -23.985 1.00 60.38 88 LYS A CA 1
ATOM 718 C C . LYS A 1 88 ? 28.554 10.954 -25.254 1.00 60.38 88 LYS A C 1
ATOM 720 O O . LYS A 1 88 ? 28.999 11.385 -26.317 1.00 60.38 88 LYS A O 1
ATOM 725 N N . ASN A 1 89 ? 28.029 9.731 -25.152 1.00 56.91 89 ASN A N 1
ATOM 726 C CA . ASN A 1 89 ? 27.871 8.855 -26.305 1.00 56.91 89 ASN A CA 1
ATOM 727 C C . ASN A 1 89 ? 26.898 9.502 -27.295 1.00 56.91 89 ASN A C 1
ATOM 729 O O . ASN A 1 89 ? 25.780 9.853 -26.928 1.00 56.91 89 ASN A O 1
ATOM 733 N N . ARG A 1 90 ? 27.330 9.644 -28.557 1.00 54.56 90 ARG A N 1
ATOM 734 C CA . ARG A 1 90 ? 26.602 10.351 -29.631 1.00 54.56 90 ARG A CA 1
ATOM 735 C C . ARG A 1 90 ? 25.179 9.825 -29.885 1.00 54.56 90 ARG A C 1
ATOM 737 O O . ARG A 1 90 ? 24.407 10.503 -30.551 1.00 54.56 90 ARG A O 1
ATOM 744 N N . SER A 1 91 ? 24.844 8.640 -29.376 1.00 54.31 91 SER A N 1
ATOM 745 C CA . SER A 1 91 ? 23.558 7.963 -29.552 1.00 54.31 91 SER A CA 1
ATOM 746 C C . SER A 1 91 ? 22.607 8.046 -28.349 1.00 54.31 91 SER A C 1
ATOM 748 O O . SER A 1 91 ? 21.452 7.657 -28.501 1.00 54.31 91 SER A O 1
ATOM 750 N N . SER A 1 92 ? 23.037 8.539 -27.176 1.00 69.38 92 SER A N 1
ATOM 751 C CA . SER A 1 92 ? 22.176 8.618 -25.982 1.00 69.38 92 SER A CA 1
ATOM 752 C C . SER A 1 92 ? 21.674 10.042 -25.756 1.00 69.38 92 SER A C 1
ATOM 754 O O . SER A 1 92 ? 22.459 10.983 -25.647 1.00 69.38 92 SER A O 1
ATOM 756 N N . MET A 1 93 ? 20.354 10.207 -25.653 1.00 82.44 93 MET A N 1
ATOM 757 C CA . MET A 1 93 ? 19.756 11.466 -25.204 1.00 82.44 93 MET A CA 1
ATOM 758 C C . MET A 1 93 ? 20.080 11.666 -23.719 1.00 82.44 93 MET A C 1
ATOM 760 O O . MET A 1 93 ? 19.768 10.760 -22.941 1.00 82.44 93 MET A O 1
ATOM 764 N N . PRO A 1 94 ? 20.644 12.814 -23.292 1.00 87.69 94 PRO A N 1
ATOM 765 C CA . PRO A 1 94 ? 20.900 13.061 -21.882 1.00 87.69 94 PRO A CA 1
ATOM 766 C C . PRO A 1 94 ? 19.583 13.221 -21.121 1.00 87.69 94 PRO A C 1
ATOM 768 O O . PRO A 1 94 ? 18.668 13.934 -21.556 1.00 87.69 94 PRO A O 1
ATOM 771 N N . LYS A 1 95 ? 19.491 12.555 -19.968 1.00 91.06 95 LYS A N 1
ATOM 772 C CA . LYS A 1 95 ? 18.267 12.467 -19.162 1.00 91.06 95 LYS A CA 1
ATOM 773 C C . LYS A 1 95 ? 18.536 12.901 -17.735 1.00 91.06 95 LYS A C 1
ATOM 775 O O . LYS A 1 95 ? 19.579 12.617 -17.154 1.00 91.06 95 LYS A O 1
ATOM 780 N N . LYS A 1 96 ? 17.564 13.574 -17.136 1.00 93.69 96 LYS A N 1
ATOM 781 C CA . LYS A 1 96 ? 17.586 13.939 -15.722 1.00 93.69 96 LYS A CA 1
ATOM 782 C C . LYS A 1 96 ? 16.235 13.651 -15.110 1.00 93.69 96 LYS A C 1
ATOM 784 O O . LYS A 1 96 ? 15.246 14.231 -15.544 1.00 93.69 96 LYS A O 1
ATOM 789 N N . PHE A 1 97 ? 16.175 12.817 -14.082 1.00 95.06 97 PHE A N 1
ATOM 790 C CA . PHE A 1 97 ? 14.934 12.595 -13.345 1.00 95.06 97 PHE A CA 1
ATOM 791 C C . PHE A 1 97 ? 15.013 13.146 -11.927 1.00 95.06 97 PHE A C 1
ATOM 793 O O . PHE A 1 97 ? 16.082 13.273 -11.329 1.00 95.06 97 PHE A O 1
ATOM 800 N N . PHE A 1 98 ? 13.846 13.479 -11.394 1.00 95.88 98 PHE A N 1
ATOM 801 C CA . PHE A 1 98 ? 13.646 13.967 -10.043 1.00 95.88 98 PHE A CA 1
ATOM 802 C C . PHE A 1 98 ? 12.386 13.335 -9.460 1.00 95.88 98 PHE A C 1
ATOM 804 O O . PHE A 1 98 ? 11.300 13.444 -10.033 1.00 95.88 98 PHE A O 1
ATOM 811 N N . ILE A 1 99 ? 12.534 12.693 -8.308 1.00 95.88 99 ILE A N 1
ATOM 812 C CA . ILE A 1 99 ? 11.465 12.056 -7.552 1.00 95.88 99 ILE A CA 1
ATOM 813 C C . ILE A 1 99 ? 11.470 12.644 -6.147 1.00 95.88 99 ILE A C 1
ATOM 815 O O . ILE A 1 99 ? 12.461 12.586 -5.421 1.00 95.88 99 ILE A O 1
ATOM 819 N N . GLN A 1 100 ? 10.325 13.190 -5.763 1.00 94.94 100 GLN A N 1
ATOM 820 C CA . GLN A 1 100 ? 10.029 13.620 -4.412 1.00 94.94 100 GLN A CA 1
ATOM 821 C C . GLN A 1 100 ? 8.999 12.676 -3.810 1.00 94.94 100 GLN A C 1
ATOM 823 O O . GLN A 1 100 ? 7.844 12.612 -4.247 1.00 94.94 100 GLN A O 1
ATOM 828 N N . TRP A 1 101 ? 9.429 11.974 -2.775 1.00 92.62 101 TRP A N 1
ATOM 829 C CA . TRP A 1 101 ? 8.632 11.028 -2.020 1.00 92.62 101 TRP A CA 1
ATOM 830 C C . TRP A 1 101 ? 8.294 11.605 -0.650 1.00 92.62 101 TRP A C 1
ATOM 832 O O . TRP A 1 101 ? 9.164 12.124 0.047 1.00 92.62 101 TRP A O 1
ATOM 842 N N . GLU A 1 102 ? 7.018 11.553 -0.287 1.00 90.88 102 GLU A N 1
ATOM 843 C CA . GLU A 1 102 ? 6.531 11.916 1.039 1.00 90.88 102 GLU A CA 1
ATOM 844 C C . GLU A 1 102 ? 6.587 10.694 1.944 1.00 90.88 102 GLU A C 1
ATOM 846 O O . GLU A 1 102 ? 6.004 9.658 1.614 1.00 90.88 102 GLU A O 1
ATOM 851 N N . ARG A 1 103 ? 7.322 10.832 3.052 1.00 86.62 103 ARG A N 1
ATOM 852 C CA . ARG A 1 103 ? 7.561 9.737 3.991 1.00 86.62 103 ARG A CA 1
ATOM 853 C C . ARG A 1 103 ? 6.274 9.324 4.691 1.00 86.62 103 ARG A C 1
ATOM 855 O O . ARG A 1 103 ? 5.420 10.169 4.974 1.00 86.62 103 ARG A O 1
ATOM 862 N N . GLN A 1 104 ? 6.165 8.040 5.017 1.00 82.75 104 GLN A N 1
ATOM 863 C CA . GLN A 1 104 ? 4.980 7.465 5.655 1.00 82.75 104 GLN A CA 1
ATOM 864 C C . GLN A 1 104 ? 4.600 8.167 6.969 1.00 82.75 104 GLN A C 1
ATOM 866 O O . GLN A 1 104 ? 3.417 8.377 7.195 1.00 82.75 104 GLN A O 1
ATOM 871 N N . MET A 1 105 ? 5.567 8.624 7.780 1.00 76.62 105 MET A N 1
ATOM 872 C CA . MET A 1 105 ? 5.276 9.345 9.038 1.00 76.62 105 MET A CA 1
ATOM 873 C C . MET A 1 105 ? 4.408 10.601 8.849 1.00 76.62 105 MET A C 1
ATOM 875 O O . MET A 1 105 ? 3.747 11.045 9.780 1.00 76.62 105 MET A O 1
ATOM 879 N N . VAL A 1 106 ? 4.471 11.223 7.668 1.00 71.75 106 VAL A N 1
ATOM 880 C CA . VAL A 1 106 ? 3.805 12.502 7.366 1.00 71.75 106 VAL A CA 1
ATOM 881 C C . VAL A 1 106 ? 2.597 12.301 6.451 1.00 71.75 106 VAL A C 1
ATOM 883 O O . VAL A 1 106 ? 1.683 13.127 6.415 1.00 71.75 106 VAL A O 1
ATOM 886 N N . ALA A 1 107 ? 2.570 11.206 5.694 1.00 64.62 107 ALA A N 1
ATOM 887 C CA . ALA A 1 107 ? 1.454 10.895 4.824 1.00 64.62 107 ALA A CA 1
ATOM 888 C C . ALA A 1 107 ? 0.216 10.544 5.669 1.00 64.62 107 ALA A C 1
ATOM 890 O O . ALA A 1 107 ? 0.218 9.582 6.421 1.00 64.62 107 ALA A O 1
ATOM 891 N N . LYS A 1 108 ? -0.894 11.273 5.480 1.00 57.34 108 LYS A N 1
ATOM 892 C CA . LYS A 1 108 ? -2.205 10.966 6.103 1.00 57.34 108 LYS A CA 1
ATOM 893 C C . LYS A 1 108 ? -2.787 9.589 5.719 1.00 57.34 108 LYS A C 1
ATOM 895 O O . LYS A 1 108 ? -3.865 9.233 6.172 1.00 57.34 108 LYS A O 1
ATOM 900 N N . LYS A 1 109 ? -2.134 8.869 4.807 1.00 55.97 109 LYS A N 1
ATOM 901 C CA . LYS A 1 109 ? -2.464 7.504 4.389 1.00 55.97 109 LYS A CA 1
ATOM 902 C C . LYS A 1 109 ? -1.291 6.636 4.828 1.00 55.97 109 LYS A C 1
ATOM 904 O O . LYS A 1 109 ? -0.162 7.063 4.607 1.00 55.97 109 LYS A O 1
ATOM 909 N N . ASP A 1 110 ? -1.544 5.429 5.333 1.00 54.81 110 ASP A N 1
ATOM 910 C CA . ASP A 1 110 ? -0.551 4.469 5.873 1.00 54.81 110 ASP A CA 1
ATOM 911 C C . ASP A 1 110 ? 0.512 3.973 4.870 1.00 54.81 110 ASP A C 1
ATOM 913 O O . ASP A 1 110 ? 1.129 2.923 5.034 1.00 54.81 110 ASP A O 1
ATOM 917 N N . ARG A 1 111 ? 0.707 4.683 3.760 1.00 64.62 111 ARG A N 1
ATOM 918 C CA . ARG A 1 111 ? 1.644 4.376 2.692 1.00 64.62 111 ARG A CA 1
ATOM 919 C C . ARG A 1 111 ? 2.277 5.690 2.247 1.00 64.62 111 ARG A C 1
ATOM 921 O O . ARG A 1 111 ? 1.566 6.603 1.817 1.00 64.62 111 ARG A O 1
ATOM 928 N N . GLY A 1 112 ? 3.607 5.775 2.325 1.0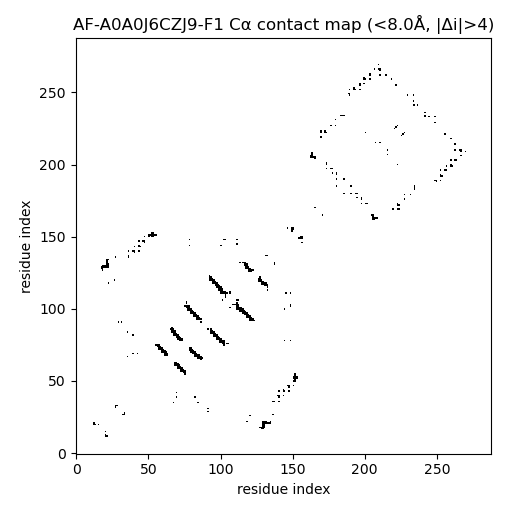0 65.94 112 GLY A N 1
ATOM 929 C CA . GLY A 1 112 ? 4.361 6.857 1.691 1.00 65.94 112 GLY A CA 1
ATOM 930 C C . GLY A 1 112 ? 3.938 7.017 0.226 1.00 65.94 112 GLY A C 1
ATOM 931 O O . GLY A 1 112 ? 3.540 6.048 -0.430 1.00 65.94 112 GLY A O 1
ATOM 932 N N . ARG A 1 113 ? 3.954 8.250 -0.289 1.00 83.50 113 ARG A N 1
ATOM 933 C CA . ARG A 1 113 ? 3.436 8.550 -1.635 1.00 83.50 113 ARG A CA 1
ATOM 934 C C . ARG A 1 113 ? 4.386 9.416 -2.446 1.00 83.50 113 ARG A C 1
ATOM 936 O O . ARG A 1 113 ? 5.012 10.345 -1.937 1.00 83.50 113 ARG A O 1
ATOM 943 N N . CYS A 1 114 ? 4.424 9.184 -3.757 1.00 86.19 114 CYS A N 1
ATOM 944 C CA . CYS A 1 114 ? 5.160 10.044 -4.677 1.00 86.19 114 CYS A CA 1
ATOM 945 C C . CYS A 1 114 ? 4.443 11.399 -4.846 1.00 86.19 114 CYS A C 1
ATOM 947 O O . CYS A 1 114 ? 3.450 11.531 -5.577 1.00 86.19 114 CYS A O 1
ATOM 949 N N . LYS A 1 115 ? 4.962 12.440 -4.183 1.00 87.06 115 LYS A N 1
ATOM 950 C CA . LYS A 1 115 ? 4.443 13.812 -4.277 1.00 87.06 115 LYS A CA 1
ATOM 951 C C . LYS A 1 115 ? 4.740 14.430 -5.637 1.00 87.06 115 LYS A C 1
ATOM 953 O O . LYS A 1 115 ? 3.862 15.074 -6.208 1.00 87.06 115 LYS A O 1
ATOM 958 N N . GLN A 1 116 ? 5.919 14.179 -6.199 1.00 89.50 116 GLN A N 1
ATOM 959 C CA . GLN A 1 116 ? 6.296 14.653 -7.530 1.00 89.50 116 GLN A CA 1
ATOM 960 C C . GLN A 1 116 ? 7.273 13.681 -8.191 1.00 89.50 116 GLN A C 1
ATOM 962 O O . GLN A 1 116 ? 8.181 13.181 -7.541 1.00 89.50 116 GLN A O 1
ATOM 967 N N . GLY A 1 117 ? 7.091 13.434 -9.484 1.00 92.62 117 GLY A N 1
ATOM 968 C CA . GLY A 1 117 ? 8.011 12.653 -10.300 1.00 92.62 117 GLY A CA 1
ATOM 969 C C . GLY A 1 117 ? 8.116 13.310 -11.666 1.00 92.62 117 GLY A C 1
ATOM 970 O O . GLY A 1 117 ? 7.113 13.436 -12.364 1.00 92.62 117 GLY A O 1
ATOM 971 N N . THR A 1 118 ? 9.303 13.763 -12.048 1.00 94.50 118 THR A N 1
ATOM 972 C CA . THR A 1 118 ? 9.527 14.416 -13.339 1.00 94.50 118 THR A CA 1
ATOM 973 C C . THR A 1 118 ? 10.806 13.904 -13.979 1.00 94.50 118 THR A C 1
ATOM 975 O O . THR A 1 118 ? 11.806 13.725 -13.291 1.00 94.50 118 THR A O 1
ATOM 978 N N . ILE A 1 119 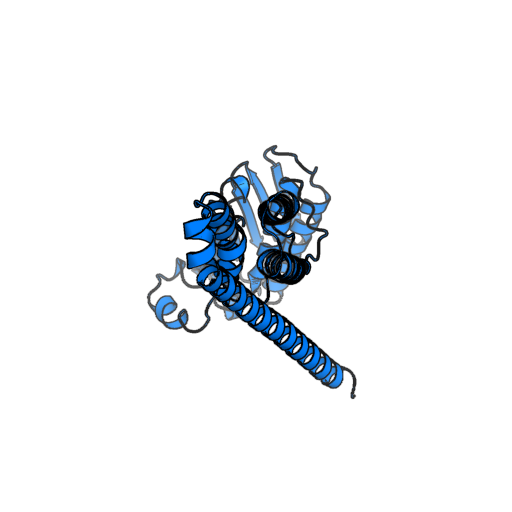? 10.784 13.729 -15.296 1.00 93.75 119 ILE A N 1
ATOM 979 C CA . ILE A 1 119 ? 11.972 13.518 -16.116 1.00 93.75 119 ILE A CA 1
ATOM 980 C C . ILE A 1 119 ? 12.120 14.655 -17.127 1.00 93.75 119 ILE A C 1
ATOM 982 O O . ILE A 1 119 ? 11.136 15.174 -17.657 1.00 93.75 119 ILE A O 1
ATOM 986 N N . LEU A 1 120 ? 13.362 15.062 -17.344 1.00 92.81 120 LEU A N 1
ATOM 987 C CA . LEU A 1 120 ? 13.815 15.989 -18.364 1.00 92.81 120 LEU A CA 1
ATOM 988 C C . LEU A 1 120 ? 14.656 15.184 -19.346 1.00 92.81 120 LEU A C 1
ATOM 990 O O . LEU A 1 120 ? 15.638 14.561 -18.944 1.00 92.81 120 LEU A O 1
ATOM 994 N N . ILE A 1 121 ? 14.260 15.189 -20.608 1.00 91.06 121 ILE A N 1
ATOM 995 C CA . ILE A 1 121 ? 14.943 14.482 -21.689 1.00 91.06 121 ILE A CA 1
ATOM 996 C C . ILE A 1 121 ? 15.377 15.541 -22.692 1.00 91.06 121 ILE A C 1
ATOM 998 O O . ILE A 1 121 ? 14.560 16.367 -23.091 1.00 91.06 121 ILE A O 1
ATOM 1002 N N . ASN A 1 122 ? 16.654 15.562 -23.057 1.00 89.25 122 ASN A N 1
ATOM 1003 C CA . ASN A 1 122 ? 17.142 16.454 -24.099 1.00 89.25 122 ASN A CA 1
ATOM 1004 C C . ASN A 1 122 ? 17.139 15.712 -25.437 1.00 89.25 122 ASN A C 1
ATOM 1006 O O . ASN A 1 122 ? 18.038 14.920 -25.715 1.00 89.25 122 ASN A O 1
ATOM 1010 N N . ASP A 1 123 ? 16.121 15.977 -26.244 1.00 87.38 123 ASP A N 1
ATOM 1011 C CA . ASP A 1 123 ? 15.997 15.439 -27.592 1.00 87.38 123 ASP A CA 1
ATOM 1012 C C . ASP A 1 123 ? 16.407 16.519 -28.599 1.00 87.38 123 ASP A C 1
ATOM 1014 O O . ASP A 1 123 ? 15.742 17.549 -28.735 1.00 87.38 123 ASP A O 1
ATOM 1018 N N . ARG A 1 124 ? 17.550 16.319 -29.269 1.00 85.06 124 ARG A N 1
ATOM 1019 C CA . ARG A 1 124 ? 18.082 17.217 -30.318 1.00 85.06 124 ARG A CA 1
ATOM 1020 C C . ARG A 1 124 ? 18.146 18.700 -29.904 1.00 85.06 124 ARG A C 1
ATOM 1022 O O . ARG A 1 124 ? 17.837 19.590 -30.693 1.00 85.06 124 ARG A O 1
ATOM 1029 N N . GLY A 1 125 ? 18.530 18.977 -28.656 1.00 83.69 125 GLY A N 1
ATOM 1030 C CA . GLY A 1 125 ? 18.635 20.335 -28.108 1.00 83.69 125 GLY A CA 1
ATOM 1031 C C . GLY A 1 125 ? 17.335 20.881 -27.508 1.00 83.69 125 GLY A C 1
ATOM 1032 O O . GLY A 1 125 ? 17.342 21.966 -26.927 1.00 83.69 125 GLY A O 1
ATOM 1033 N N . ARG A 1 126 ? 16.222 20.142 -27.601 1.00 88.06 126 ARG A N 1
ATOM 1034 C CA . ARG A 1 126 ? 14.943 20.496 -26.977 1.00 88.06 126 ARG A CA 1
ATOM 1035 C C . ARG A 1 126 ? 14.766 19.734 -25.671 1.00 88.06 126 ARG A C 1
ATOM 1037 O O . ARG A 1 126 ? 14.806 18.508 -25.633 1.00 88.06 126 ARG A O 1
ATOM 1044 N N . ILE A 1 127 ? 14.515 20.469 -24.589 1.00 89.69 127 ILE A N 1
ATOM 1045 C CA . ILE A 1 127 ? 14.259 19.881 -23.272 1.00 89.69 127 ILE A CA 1
ATOM 1046 C C . ILE A 1 127 ? 12.778 19.516 -23.165 1.00 89.69 127 ILE A C 1
ATOM 1048 O O . ILE A 1 127 ? 11.909 20.378 -23.032 1.00 89.69 127 ILE A O 1
ATOM 1052 N N . ILE A 1 128 ? 12.495 18.219 -23.178 1.00 91.56 128 ILE A N 1
ATOM 1053 C CA . ILE A 1 128 ? 11.164 17.654 -22.992 1.00 91.56 128 ILE A CA 1
ATOM 1054 C C . ILE A 1 128 ? 10.987 17.305 -21.514 1.00 91.56 128 ILE A C 1
ATOM 1056 O O . ILE A 1 128 ? 11.687 16.455 -20.964 1.00 91.56 128 ILE A O 1
ATOM 1060 N N . LYS A 1 129 ? 10.022 17.956 -20.861 1.00 93.00 129 LYS A N 1
ATOM 1061 C CA . LYS A 1 129 ? 9.626 17.668 -19.477 1.00 93.00 129 LYS A CA 1
ATOM 1062 C C . LYS A 1 129 ? 8.402 16.755 -19.463 1.00 93.00 129 LYS A C 1
ATOM 1064 O O . LYS A 1 129 ? 7.394 17.082 -20.092 1.00 93.00 129 LYS A O 1
ATOM 1069 N N . ARG A 1 130 ? 8.475 15.640 -18.733 1.00 92.62 130 ARG A N 1
ATOM 1070 C CA . ARG A 1 130 ? 7.377 14.670 -18.585 1.00 92.62 130 ARG A CA 1
ATOM 1071 C C . ARG A 1 130 ? 7.225 14.187 -17.151 1.00 92.62 130 ARG A C 1
ATOM 1073 O O . ARG A 1 130 ? 8.164 14.221 -16.355 1.00 92.62 130 ARG A O 1
ATOM 1080 N N . ASN A 1 131 ? 6.027 13.720 -16.831 1.00 91.69 131 ASN A N 1
ATOM 1081 C CA . ASN A 1 131 ? 5.702 13.106 -15.556 1.00 91.69 131 ASN A CA 1
ATOM 1082 C C . ASN A 1 131 ? 6.074 11.616 -15.576 1.00 91.69 131 ASN A C 1
ATOM 1084 O O . ASN A 1 131 ? 5.780 10.908 -16.535 1.00 91.69 131 ASN A O 1
ATOM 1088 N N . ILE A 1 132 ? 6.704 11.134 -14.507 1.00 92.94 132 ILE A N 1
ATOM 1089 C CA . ILE A 1 132 ? 7.110 9.722 -14.374 1.00 92.94 132 ILE A CA 1
ATOM 1090 C C . ILE A 1 132 ? 6.292 8.947 -13.342 1.00 92.94 132 ILE A C 1
ATOM 1092 O O . ILE A 1 132 ? 6.450 7.738 -13.241 1.00 92.94 132 ILE A O 1
ATOM 1096 N N . LYS A 1 133 ? 5.367 9.601 -12.624 1.00 88.81 133 LYS A N 1
ATOM 1097 C CA . LYS A 1 133 ? 4.567 8.964 -11.561 1.00 88.81 133 LYS A CA 1
ATOM 1098 C C . LYS A 1 133 ? 3.806 7.720 -12.015 1.00 88.81 133 LYS A C 1
ATOM 1100 O O . LYS A 1 133 ? 3.618 6.809 -11.222 1.00 88.81 133 LYS A O 1
ATOM 1105 N N . ARG A 1 134 ? 3.320 7.734 -13.257 1.00 84.25 134 ARG A N 1
ATOM 1106 C CA . ARG A 1 134 ? 2.543 6.647 -13.874 1.00 84.25 134 ARG A CA 1
ATOM 1107 C C . ARG A 1 134 ? 3.378 5.804 -14.841 1.00 84.25 134 ARG A C 1
ATOM 1109 O O . ARG A 1 134 ? 2.838 4.950 -15.528 1.00 84.25 134 ARG A O 1
ATOM 1116 N N . SER A 1 135 ? 4.681 6.070 -14.931 1.00 87.38 135 SER A N 1
ATOM 1117 C CA . SER A 1 135 ? 5.554 5.387 -15.877 1.00 87.38 135 SER A CA 1
ATOM 1118 C C . SER A 1 135 ? 5.905 3.986 -15.369 1.00 87.38 135 SER A C 1
ATOM 1120 O O . SER A 1 135 ? 6.429 3.882 -14.255 1.00 87.38 135 SER A O 1
ATOM 1122 N N . PRO A 1 136 ? 5.6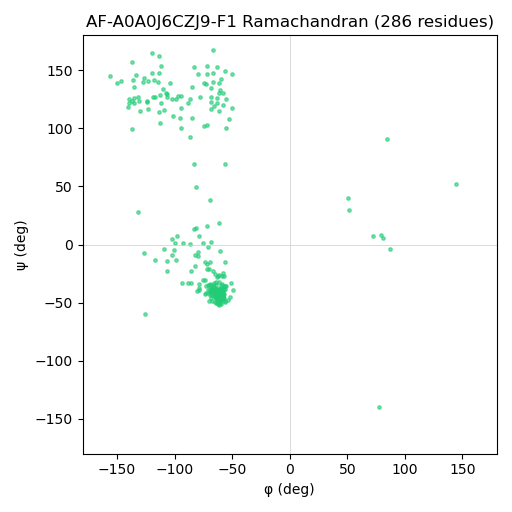97 2.925 -16.170 1.00 87.50 136 PRO A N 1
ATOM 1123 C CA . PRO A 1 136 ? 6.067 1.564 -15.778 1.00 87.50 136 PRO A CA 1
ATOM 1124 C C . PRO A 1 136 ? 7.586 1.396 -15.608 1.00 87.50 136 PRO A C 1
ATOM 1126 O O . PRO A 1 136 ? 8.036 0.580 -14.812 1.00 87.50 136 PRO A O 1
ATOM 1129 N N . PHE A 1 137 ? 8.390 2.220 -16.289 1.00 88.31 137 PHE A N 1
ATOM 1130 C CA . PHE A 1 137 ? 9.854 2.186 -16.198 1.00 88.31 137 PHE A CA 1
ATOM 1131 C C . PHE A 1 137 ? 10.387 2.598 -14.819 1.00 88.31 137 PHE A C 1
ATOM 1133 O O . PHE A 1 137 ? 11.501 2.244 -14.458 1.00 88.31 137 PHE A O 1
ATOM 1140 N N . PHE A 1 138 ? 9.606 3.348 -14.037 1.00 92.25 138 PHE A N 1
ATOM 1141 C CA . PHE A 1 138 ? 10.014 3.828 -12.714 1.00 92.25 138 PHE A CA 1
ATOM 1142 C C . PHE A 1 138 ? 9.440 2.987 -11.568 1.00 92.25 138 PHE A C 1
ATOM 1144 O O . PHE A 1 138 ? 9.697 3.286 -10.401 1.00 92.25 138 PHE A O 1
ATOM 1151 N N . THR A 1 139 ? 8.683 1.928 -11.870 1.00 89.88 139 THR A N 1
ATOM 1152 C CA . THR A 1 139 ? 8.043 1.083 -10.856 1.00 89.88 139 THR A CA 1
ATOM 1153 C C . THR A 1 139 ? 9.059 0.455 -9.902 1.00 89.88 139 THR A C 1
ATOM 1155 O O . THR A 1 139 ? 8.841 0.510 -8.690 1.00 89.88 139 THR A O 1
ATOM 1158 N N . GLY A 1 140 ? 10.184 -0.066 -10.402 1.00 89.56 140 GLY A N 1
ATOM 1159 C CA . GLY A 1 140 ? 11.222 -0.666 -9.556 1.00 89.56 140 GLY A CA 1
ATOM 1160 C C . GLY A 1 140 ? 11.928 0.355 -8.655 1.00 89.56 140 GLY A C 1
ATOM 1161 O O . GLY A 1 140 ? 12.160 0.087 -7.475 1.00 89.56 140 GLY A O 1
ATOM 1162 N N . ILE A 1 141 ? 12.164 1.574 -9.149 1.00 93.00 141 ILE A N 1
ATOM 1163 C CA . ILE A 1 141 ? 12.663 2.694 -8.336 1.00 93.00 141 ILE A CA 1
ATOM 1164 C C . ILE A 1 141 ? 11.664 3.054 -7.228 1.00 93.00 141 ILE A C 1
ATOM 1166 O O . ILE A 1 141 ? 12.057 3.226 -6.074 1.00 93.00 141 ILE A O 1
ATOM 1170 N N . TYR A 1 142 ? 10.366 3.150 -7.536 1.00 92.75 142 TYR A N 1
ATOM 1171 C CA . TYR A 1 142 ? 9.346 3.461 -6.528 1.00 92.75 142 TYR A CA 1
ATOM 1172 C C . TYR A 1 142 ? 9.239 2.386 -5.447 1.00 92.75 142 TYR A C 1
ATOM 1174 O O . TYR A 1 142 ? 9.085 2.721 -4.272 1.00 92.75 142 TYR A O 1
ATOM 1182 N N . GLN A 1 143 ? 9.345 1.111 -5.825 1.00 90.56 143 GLN A N 1
ATOM 1183 C CA . GLN A 1 143 ? 9.375 0.004 -4.872 1.00 90.56 143 GLN A CA 1
ATOM 1184 C C . GLN A 1 143 ? 10.566 0.135 -3.918 1.00 90.56 143 GLN A C 1
ATOM 1186 O O . GLN A 1 143 ? 10.376 0.079 -2.707 1.00 90.56 143 GLN A O 1
ATOM 1191 N N . ARG A 1 144 ? 11.764 0.418 -4.431 1.00 92.38 144 ARG A N 1
ATOM 1192 C CA . ARG A 1 144 ? 12.972 0.580 -3.607 1.00 92.38 144 ARG A CA 1
ATOM 1193 C C . ARG A 1 144 ? 12.947 1.815 -2.719 1.00 92.38 144 ARG A C 1
ATOM 1195 O O . ARG A 1 144 ? 13.336 1.735 -1.563 1.00 92.38 144 ARG A O 1
ATOM 1202 N N . ILE A 1 145 ? 12.415 2.943 -3.194 1.00 91.62 145 ILE A N 1
ATOM 1203 C CA . ILE A 1 145 ? 12.200 4.121 -2.334 1.00 91.62 145 ILE A CA 1
ATOM 1204 C C . ILE A 1 145 ? 11.238 3.782 -1.190 1.00 91.62 145 ILE A C 1
ATOM 1206 O O . ILE A 1 145 ? 11.447 4.226 -0.063 1.00 91.62 145 ILE A O 1
ATOM 1210 N N . ARG A 1 146 ? 10.194 2.991 -1.461 1.00 89.62 146 ARG A N 1
ATOM 1211 C CA . ARG A 1 146 ? 9.267 2.532 -0.424 1.00 89.62 146 ARG A CA 1
ATOM 1212 C C . ARG A 1 146 ? 9.961 1.612 0.583 1.00 89.62 146 ARG A C 1
ATOM 1214 O O . ARG A 1 146 ? 9.754 1.794 1.777 1.00 89.62 146 ARG A O 1
ATOM 1221 N N . LEU A 1 147 ? 10.779 0.665 0.123 1.00 88.25 147 LEU A N 1
ATOM 1222 C CA . LEU A 1 147 ? 11.591 -0.186 1.001 1.00 88.25 147 LEU A CA 1
ATOM 1223 C C . LEU A 1 147 ? 12.531 0.657 1.866 1.00 88.25 147 LEU A C 1
ATOM 1225 O O . LEU A 1 147 ? 12.583 0.463 3.071 1.00 88.25 147 LEU A O 1
ATOM 1229 N N . LEU A 1 148 ? 13.185 1.656 1.275 1.00 88.94 148 LEU A N 1
ATOM 1230 C CA . LEU A 1 148 ? 14.050 2.591 1.986 1.00 88.94 148 LEU A CA 1
ATOM 1231 C C . LEU A 1 148 ? 13.294 3.397 3.054 1.00 88.94 148 LEU A C 1
ATOM 1233 O O . LEU A 1 148 ? 13.802 3.569 4.159 1.00 88.94 148 LEU A O 1
ATOM 1237 N N . ASP A 1 149 ? 12.077 3.864 2.762 1.00 88.31 149 ASP A N 1
ATOM 1238 C CA . ASP A 1 149 ? 11.227 4.543 3.751 1.00 88.31 149 ASP A CA 1
ATOM 1239 C C . ASP A 1 149 ? 10.845 3.607 4.910 1.00 88.31 149 ASP A C 1
ATOM 1241 O O . ASP A 1 149 ? 10.909 4.012 6.068 1.00 88.31 149 ASP A O 1
ATOM 1245 N N . HIS A 1 150 ? 10.539 2.339 4.616 1.00 84.31 150 HIS A N 1
ATOM 1246 C CA . HIS A 1 150 ? 10.289 1.312 5.631 1.00 84.31 150 HIS A CA 1
ATOM 1247 C C . HIS A 1 150 ? 11.529 1.016 6.489 1.00 84.31 150 HIS A C 1
ATOM 1249 O O . HIS A 1 150 ? 11.429 1.005 7.716 1.00 84.31 150 HIS A O 1
ATOM 1255 N N . SER A 1 151 ? 12.705 0.854 5.882 1.00 84.31 151 SER A N 1
ATOM 1256 C CA . SER A 1 151 ? 13.955 0.622 6.616 1.00 84.31 151 SER A CA 1
ATOM 1257 C C . SER A 1 151 ? 14.309 1.795 7.536 1.00 84.31 151 SER A C 1
ATOM 1259 O O . SER A 1 151 ? 14.708 1.588 8.681 1.00 84.31 151 SER A O 1
ATOM 1261 N N . LEU A 1 152 ? 14.077 3.038 7.095 1.00 84.12 152 LEU A N 1
ATOM 1262 C CA . LEU A 1 152 ? 14.256 4.230 7.935 1.00 84.12 152 LEU A CA 1
ATOM 1263 C C . LEU A 1 152 ? 13.313 4.269 9.146 1.00 84.12 152 LEU A C 1
ATOM 1265 O O . LEU A 1 152 ? 13.644 4.887 10.155 1.00 84.12 152 LEU A O 1
ATOM 1269 N N . LEU A 1 153 ? 12.133 3.652 9.045 1.00 81.44 153 LEU A N 1
ATOM 1270 C CA . LEU A 1 153 ? 11.181 3.519 10.152 1.00 81.44 153 LEU A CA 1
ATOM 1271 C C . LEU A 1 153 ? 11.554 2.389 11.119 1.00 81.44 1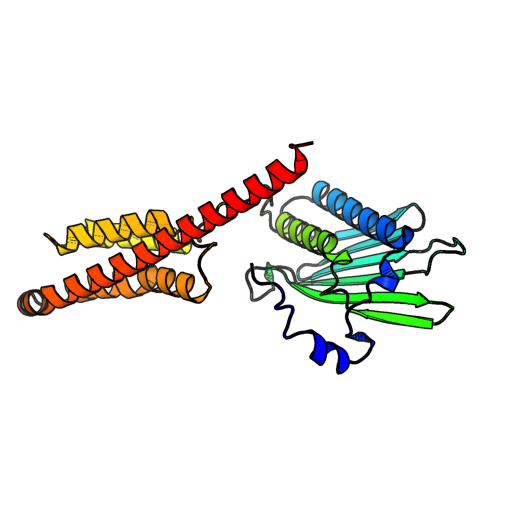53 LEU A C 1
ATOM 1273 O O . LEU A 1 153 ? 10.886 2.226 12.135 1.00 81.44 153 LEU A O 1
ATOM 1277 N N . GLY A 1 154 ? 12.579 1.590 10.803 1.00 70.25 154 GLY A N 1
ATOM 1278 C CA . GLY A 1 154 ? 12.891 0.361 11.534 1.00 70.25 154 GLY A CA 1
ATOM 1279 C C . GLY A 1 154 ? 11.887 -0.768 11.274 1.00 70.25 154 GLY A C 1
ATOM 1280 O O . GLY A 1 154 ? 11.959 -1.817 11.908 1.00 70.25 154 GLY A O 1
ATOM 1281 N N . THR A 1 155 ? 10.962 -0.589 10.327 1.00 65.88 155 THR A N 1
ATOM 1282 C CA . THR A 1 155 ? 10.070 -1.654 9.865 1.00 65.88 155 THR A CA 1
ATOM 1283 C C . THR A 1 155 ? 10.799 -2.421 8.764 1.00 65.88 155 THR A C 1
ATOM 1285 O O . THR A 1 155 ? 10.773 -2.003 7.609 1.00 65.88 155 THR A O 1
ATOM 1288 N N . SER A 1 156 ? 11.516 -3.497 9.109 1.00 52.22 156 SER A N 1
ATOM 1289 C CA . SER A 1 156 ? 12.206 -4.317 8.103 1.00 52.22 156 SER A CA 1
ATOM 1290 C C . SER A 1 156 ? 11.201 -4.851 7.071 1.00 52.22 156 SER A C 1
ATOM 1292 O O . SER A 1 156 ? 10.182 -5.426 7.464 1.00 52.22 156 SER A O 1
ATOM 1294 N N . PRO A 1 157 ? 11.465 -4.713 5.761 1.00 51.38 157 PRO A N 1
ATOM 1295 C CA . PRO A 1 157 ? 10.595 -5.230 4.719 1.00 51.38 157 PRO A CA 1
ATOM 1296 C C . PRO A 1 157 ? 10.832 -6.717 4.411 1.00 51.38 157 PRO A C 1
ATOM 1298 O O . PRO A 1 157 ? 10.293 -7.212 3.424 1.00 51.38 157 PRO A O 1
ATOM 1301 N N . THR A 1 158 ? 11.566 -7.468 5.246 1.00 41.34 158 THR A N 1
ATOM 1302 C CA . THR A 1 158 ? 11.654 -8.946 5.180 1.00 41.34 158 THR A CA 1
ATOM 1303 C C . THR A 1 158 ? 10.350 -9.642 5.589 1.00 41.34 158 THR A C 1
ATOM 1305 O O . THR A 1 158 ? 10.339 -10.693 6.220 1.00 41.34 158 THR A O 1
ATOM 1308 N N . GLY A 1 159 ? 9.226 -9.058 5.196 1.00 36.69 159 GLY A N 1
ATOM 1309 C CA . GLY A 1 159 ? 8.011 -9.769 4.897 1.00 36.69 159 GLY A CA 1
ATOM 1310 C C . GLY A 1 159 ? 7.760 -9.621 3.407 1.00 36.69 159 GLY A C 1
ATOM 1311 O O . GLY A 1 159 ? 7.213 -8.618 2.954 1.00 36.69 159 GLY A O 1
ATOM 1312 N N . THR A 1 160 ? 8.016 -10.681 2.653 1.00 37.44 160 THR A N 1
ATOM 1313 C CA . THR A 1 160 ? 7.035 -11.153 1.676 1.00 37.44 160 THR A CA 1
ATOM 1314 C C . THR A 1 160 ? 5.737 -11.421 2.454 1.00 37.44 160 THR A C 1
ATOM 1316 O O . THR A 1 160 ? 5.365 -12.557 2.716 1.00 37.44 160 THR A O 1
ATOM 1319 N N . SER A 1 161 ? 5.071 -10.373 2.938 1.00 36.56 161 SER A N 1
ATOM 1320 C CA . SER A 1 161 ? 3.806 -10.463 3.653 1.00 36.56 161 SER A CA 1
ATOM 1321 C C . SER A 1 161 ? 2.702 -10.545 2.609 1.00 36.56 161 SER A C 1
ATOM 1323 O O . SER A 1 161 ? 1.892 -9.650 2.412 1.00 36.56 161 SER A O 1
ATOM 1325 N N . SER A 1 162 ? 2.707 -11.692 1.932 1.00 36.38 162 SER A N 1
ATOM 1326 C CA . SER A 1 162 ? 1.503 -12.409 1.536 1.00 36.38 162 SER A CA 1
ATOM 1327 C C . SER A 1 162 ? 0.814 -13.075 2.741 1.00 36.38 162 SER A C 1
ATOM 1329 O O . SER A 1 162 ? -0.029 -13.944 2.551 1.00 36.38 162 SER A O 1
ATOM 1331 N N . SER A 1 163 ? 1.149 -12.689 3.977 1.00 37.03 163 SER A N 1
ATOM 1332 C CA . SER A 1 163 ? 0.189 -12.679 5.076 1.00 37.03 163 SER A CA 1
ATOM 1333 C C . SER A 1 163 ? -0.166 -11.219 5.355 1.00 37.03 163 SER A C 1
ATOM 1335 O O . SER A 1 163 ? 0.738 -10.384 5.467 1.00 37.03 163 SER A O 1
ATOM 1337 N N . PRO A 1 164 ? -1.451 -10.846 5.438 1.00 44.44 164 PRO A N 1
ATOM 1338 C CA . PRO A 1 164 ? -1.781 -9.535 5.942 1.00 44.44 164 PRO A CA 1
ATOM 1339 C C . PRO A 1 164 ? -1.283 -9.520 7.382 1.00 44.44 164 PRO A C 1
ATOM 1341 O O . PRO A 1 164 ? -1.667 -10.363 8.194 1.00 44.44 164 PRO A O 1
ATOM 1344 N N . ALA A 1 165 ? -0.401 -8.574 7.700 1.00 48.38 165 ALA A N 1
ATOM 1345 C CA . ALA A 1 165 ? -0.248 -8.153 9.078 1.00 48.38 165 ALA A CA 1
ATOM 1346 C C . ALA A 1 165 ? -1.651 -7.727 9.513 1.00 48.38 165 ALA A C 1
ATOM 1348 O O . ALA A 1 165 ? -2.149 -6.682 9.084 1.00 48.38 165 ALA A O 1
ATOM 1349 N N . ILE A 1 166 ? -2.336 -8.619 10.231 1.00 57.72 166 ILE A N 1
ATOM 1350 C CA . ILE A 1 166 ? -3.651 -8.345 10.780 1.00 57.72 166 ILE A CA 1
ATOM 1351 C C . ILE A 1 166 ? -3.455 -7.082 11.602 1.00 57.72 166 ILE A C 1
ATOM 1353 O O . ILE A 1 166 ? -2.537 -7.017 12.422 1.00 57.72 166 ILE A O 1
ATOM 1357 N N . ASP A 1 167 ? -4.259 -6.065 11.314 1.00 66.94 167 ASP A N 1
ATOM 1358 C CA . ASP A 1 167 ? -4.213 -4.811 12.049 1.00 66.94 167 ASP A CA 1
ATOM 1359 C C . ASP A 1 167 ? -4.266 -5.154 13.550 1.00 66.94 167 ASP A C 1
ATOM 1361 O O . ASP A 1 167 ? -5.236 -5.794 13.977 1.00 66.94 167 ASP A O 1
ATOM 1365 N N . PRO A 1 168 ? -3.230 -4.828 14.348 1.00 72.19 168 PRO A N 1
ATOM 1366 C CA . PRO A 1 168 ? -3.171 -5.225 15.754 1.00 72.19 168 PRO A CA 1
ATOM 1367 C C . PRO A 1 168 ? -4.387 -4.706 16.528 1.00 72.19 168 PRO A C 1
ATOM 1369 O O . PRO A 1 168 ? -4.811 -5.319 17.506 1.00 72.19 168 PRO A O 1
ATOM 1372 N N . LEU A 1 169 ? -5.011 -3.626 16.046 1.00 75.25 169 LEU A N 1
ATOM 1373 C CA . LEU A 1 169 ? -6.278 -3.131 16.565 1.00 75.25 169 LEU A CA 1
ATOM 1374 C C . LEU A 1 169 ? -7.423 -4.130 16.353 1.00 75.25 169 LEU A C 1
ATOM 1376 O O . LEU A 1 169 ? -8.184 -4.364 17.283 1.00 75.25 169 LEU A O 1
ATOM 1380 N N . LEU A 1 170 ? -7.540 -4.761 15.182 1.00 78.38 170 LEU A N 1
ATOM 1381 C CA . LEU A 1 170 ? -8.603 -5.737 14.905 1.00 78.38 170 LEU A CA 1
ATOM 1382 C C . LEU A 1 170 ? -8.430 -7.030 15.708 1.00 78.38 170 LEU A C 1
ATOM 1384 O O . LEU A 1 170 ? -9.424 -7.602 16.147 1.00 78.38 170 LEU A O 1
ATOM 1388 N N . LEU A 1 171 ? -7.189 -7.461 15.953 1.00 80.44 171 LEU A N 1
ATOM 1389 C CA . LEU A 1 171 ? -6.913 -8.587 16.855 1.00 80.44 171 LEU A CA 1
ATOM 1390 C C . LEU A 1 171 ? -7.331 -8.269 18.291 1.00 80.44 171 LEU A C 1
ATOM 1392 O O . LEU A 1 171 ? -8.043 -9.056 18.910 1.00 80.44 171 LEU A O 1
ATOM 1396 N N . ASN A 1 172 ? -6.975 -7.081 18.785 1.00 80.94 172 ASN A N 1
ATOM 1397 C CA . ASN A 1 172 ? -7.395 -6.630 20.111 1.00 80.94 172 ASN A CA 1
ATOM 1398 C C . ASN A 1 172 ? -8.927 -6.545 20.231 1.00 80.94 172 ASN A C 1
ATOM 1400 O O . ASN A 1 172 ? -9.481 -6.897 21.270 1.00 80.94 172 ASN A O 1
ATOM 1404 N N . GLN A 1 173 ? -9.622 -6.113 19.173 1.00 83.44 173 GLN A N 1
ATOM 1405 C CA . GLN A 1 173 ? -11.089 -6.064 19.142 1.00 83.44 173 GLN A CA 1
ATOM 1406 C C . GLN A 1 173 ? -11.712 -7.462 19.144 1.00 83.44 173 GLN A C 1
ATOM 1408 O O . GLN A 1 173 ? -12.666 -7.709 19.877 1.00 83.44 173 GLN A O 1
ATOM 1413 N N . LEU A 1 174 ? -11.137 -8.406 18.399 1.00 86.19 174 LEU A N 1
ATOM 1414 C CA . LEU A 1 174 ? -11.563 -9.803 18.426 1.00 86.19 174 LEU A CA 1
ATOM 1415 C C . LEU A 1 174 ? -11.385 -10.427 19.814 1.00 86.19 174 LEU A C 1
ATOM 1417 O O . LEU A 1 174 ? -12.266 -11.145 20.289 1.00 86.19 174 LEU A O 1
ATOM 1421 N N . ASP A 1 175 ? -10.271 -10.138 20.482 1.00 84.50 175 ASP A N 1
ATOM 1422 C CA . ASP A 1 175 ? -10.019 -10.616 21.839 1.00 84.50 175 ASP A CA 1
ATOM 1423 C C . ASP A 1 175 ? -10.936 -9.951 22.869 1.00 84.50 175 ASP A C 1
ATOM 1425 O O . ASP A 1 175 ? -11.388 -10.612 23.806 1.00 84.50 175 ASP A O 1
ATOM 1429 N N . ASN A 1 176 ? -11.296 -8.681 22.674 1.00 83.69 176 ASN A N 1
ATOM 1430 C CA . ASN A 1 176 ? -12.333 -8.031 23.470 1.00 83.69 176 ASN A CA 1
ATOM 1431 C C . ASN A 1 176 ? -13.696 -8.723 23.286 1.00 83.69 176 ASN A C 1
ATOM 1433 O O . ASN A 1 176 ? -14.375 -9.038 24.259 1.00 83.69 176 ASN A O 1
ATOM 1437 N N . LEU A 1 177 ? -14.064 -9.059 22.049 1.00 84.50 177 LEU A N 1
ATOM 1438 C CA . LEU A 1 177 ? -15.317 -9.751 21.739 1.00 84.50 177 LEU A CA 1
ATOM 1439 C C . LEU A 1 177 ? -15.365 -11.162 22.348 1.00 84.50 177 LEU A C 1
ATOM 1441 O O . LEU A 1 177 ? -16.393 -11.573 22.894 1.00 84.50 177 LEU A O 1
ATOM 1445 N N . LYS A 1 178 ? -14.234 -11.884 22.351 1.00 86.50 178 LYS A N 1
ATOM 1446 C CA . LYS A 1 178 ? -14.095 -13.146 23.098 1.00 86.50 178 LYS A CA 1
ATOM 1447 C C . LYS A 1 178 ? -14.362 -12.944 24.583 1.00 86.50 178 LYS A C 1
ATOM 1449 O O . LYS A 1 178 ? -15.110 -13.721 25.161 1.00 86.50 178 LYS A O 1
ATOM 1454 N N . ARG A 1 179 ? -13.784 -11.908 25.201 1.00 83.75 179 ARG A N 1
ATOM 1455 C CA . ARG A 1 179 ? -14.007 -11.607 26.625 1.00 83.75 179 ARG A CA 1
ATOM 1456 C C . ARG A 1 179 ? -15.473 -11.300 26.908 1.00 83.75 179 ARG A C 1
ATOM 1458 O O . ARG A 1 179 ? -16.022 -11.865 27.847 1.00 83.75 179 ARG A O 1
ATOM 1465 N N . ILE A 1 180 ? -16.113 -10.473 26.078 1.00 80.44 180 ILE A N 1
ATOM 1466 C CA . ILE A 1 180 ? -17.545 -10.158 26.196 1.00 80.44 180 ILE A CA 1
ATOM 1467 C C . ILE A 1 180 ? -18.369 -11.444 26.122 1.00 80.44 180 ILE A C 1
ATOM 1469 O O . ILE A 1 180 ? -19.228 -11.665 26.964 1.00 80.44 180 ILE A O 1
ATOM 1473 N N . THR A 1 181 ? -18.079 -12.324 25.166 1.00 80.94 181 THR A N 1
ATOM 1474 C CA . THR A 1 181 ? -18.844 -13.566 24.982 1.00 80.94 181 THR A CA 1
ATOM 1475 C C . THR A 1 181 ? -18.615 -14.559 26.128 1.00 80.94 181 THR A C 1
ATOM 1477 O O . THR A 1 181 ? -19.573 -15.160 26.599 1.00 80.94 181 THR A O 1
ATOM 1480 N N . SER A 1 182 ? -17.379 -14.691 26.621 1.00 79.88 182 SER A N 1
ATOM 1481 C CA . SER A 1 182 ? -17.017 -15.633 27.692 1.00 79.88 182 SER A CA 1
ATOM 1482 C C . SER A 1 182 ? -17.470 -15.202 29.090 1.00 79.88 182 SER A C 1
ATOM 1484 O O . SER A 1 182 ? -17.704 -16.055 29.942 1.00 79.88 182 SER A O 1
ATOM 1486 N N . HIS A 1 183 ? -17.554 -13.896 29.359 1.00 74.56 183 HIS A N 1
ATOM 1487 C CA . HIS A 1 183 ? -17.935 -13.361 30.674 1.00 74.56 183 HIS A CA 1
ATOM 1488 C C . HIS A 1 183 ? -19.394 -12.899 30.750 1.00 74.56 183 HIS A C 1
ATOM 1490 O O . HIS A 1 183 ? -19.857 -12.501 31.818 1.00 74.56 183 HIS A O 1
ATOM 1496 N N . SER A 1 184 ? -20.122 -12.933 29.635 1.00 72.00 184 SER A N 1
ATOM 1497 C CA . SER A 1 184 ? -21.511 -12.495 29.587 1.00 72.00 184 SER A CA 1
ATOM 1498 C C . SER A 1 184 ? -22.477 -13.559 30.128 1.00 72.00 184 SER A C 1
ATOM 1500 O O . SER A 1 184 ? -22.270 -14.753 29.906 1.00 72.00 184 SER A O 1
ATOM 1502 N N . PRO A 1 185 ? -23.587 -13.154 30.778 1.00 71.62 185 PRO A N 1
ATOM 1503 C CA . PRO A 1 185 ? -24.662 -14.061 31.183 1.00 71.62 185 PRO A CA 1
ATOM 1504 C C . PRO A 1 185 ? -25.462 -14.652 30.005 1.00 71.62 185 PRO A C 1
ATOM 1506 O O . PRO A 1 185 ? -26.416 -15.396 30.241 1.00 71.62 185 PRO A O 1
ATOM 1509 N N . ILE A 1 186 ? -25.110 -14.347 28.749 1.00 74.50 186 ILE A N 1
ATOM 1510 C CA . ILE A 1 186 ? -25.739 -14.937 27.561 1.00 74.50 186 ILE A CA 1
ATOM 1511 C C . ILE A 1 186 ? -25.519 -16.457 27.575 1.00 74.50 186 ILE A C 1
ATOM 1513 O O . ILE A 1 186 ? -24.401 -16.946 27.429 1.00 74.50 186 ILE A O 1
ATOM 1517 N N . LYS A 1 187 ? -26.607 -17.220 27.707 1.00 75.94 187 LYS A N 1
ATOM 1518 C CA . LYS A 1 187 ? -26.607 -18.690 27.678 1.00 75.94 187 LYS A CA 1
ATOM 1519 C C . LYS A 1 187 ? -27.339 -19.221 26.446 1.00 75.94 187 LYS A C 1
ATOM 1521 O O . LYS A 1 187 ? -28.119 -18.521 25.804 1.00 75.94 187 LYS A O 1
ATOM 1526 N N . GLY A 1 188 ? -27.091 -20.489 26.124 1.00 83.38 188 GLY A N 1
ATOM 1527 C CA . GLY A 1 188 ? -27.833 -21.217 25.096 1.00 83.38 188 GLY A CA 1
ATOM 1528 C C . GLY A 1 188 ? -27.416 -20.875 23.664 1.00 83.38 188 GLY A C 1
ATOM 1529 O O . GLY A 1 188 ? -26.230 -20.763 23.346 1.00 83.38 188 GLY A O 1
ATOM 1530 N N . VAL A 1 189 ? -28.403 -20.765 22.773 1.00 86.38 189 VAL A N 1
ATOM 1531 C CA . VAL A 1 189 ? -28.177 -20.740 21.320 1.00 86.38 189 VAL A CA 1
ATOM 1532 C C . VAL A 1 189 ? -27.419 -19.482 20.874 1.00 86.38 189 VAL A C 1
ATOM 1534 O O . VAL A 1 189 ? -26.511 -19.591 20.048 1.00 86.38 189 VAL A O 1
ATOM 1537 N N . ILE A 1 190 ? -27.711 -18.319 21.468 1.00 87.38 190 ILE A N 1
ATOM 1538 C CA . ILE A 1 190 ? -27.018 -17.052 21.172 1.00 87.38 190 ILE A CA 1
ATOM 1539 C C . ILE A 1 190 ? -25.523 -17.174 21.461 1.00 87.38 190 ILE A C 1
ATOM 1541 O O . ILE A 1 190 ? -24.718 -16.896 20.579 1.00 87.38 190 ILE A O 1
ATOM 1545 N N . HIS A 1 191 ? -25.150 -17.686 22.640 1.00 87.75 191 HIS A N 1
ATOM 1546 C CA . HIS A 1 191 ? -23.745 -17.897 22.999 1.00 87.75 191 HIS A CA 1
ATOM 1547 C C . HIS A 1 191 ? -23.040 -18.783 21.968 1.00 87.75 191 HIS A C 1
ATOM 1549 O O . HIS A 1 191 ? -21.997 -18.412 21.433 1.00 87.75 191 HIS A O 1
ATOM 1555 N N . SER A 1 192 ? -23.647 -19.925 21.620 1.00 88.12 192 SER A N 1
ATOM 1556 C CA . SER A 1 192 ? -23.066 -20.855 20.644 1.00 88.12 192 SER A CA 1
ATOM 1557 C C . SER A 1 192 ? -22.827 -20.210 19.271 1.00 88.12 192 SER A C 1
ATOM 1559 O O . SER A 1 192 ? -21.804 -20.466 18.635 1.00 88.12 192 SER A O 1
ATOM 1561 N N . ARG A 1 193 ? -23.740 -19.336 18.826 1.00 89.44 193 ARG A N 1
ATOM 1562 C CA . ARG A 1 193 ? -23.635 -18.608 17.556 1.00 89.44 193 ARG A CA 1
ATOM 1563 C C . ARG A 1 193 ? -22.592 -17.500 17.620 1.00 89.44 193 ARG A C 1
ATOM 1565 O O . ARG A 1 193 ? -21.777 -17.400 16.709 1.00 89.44 193 ARG A O 1
ATOM 1572 N N . SER A 1 194 ? -22.542 -16.732 18.705 1.00 88.19 194 SER A N 1
ATOM 1573 C CA . SER A 1 194 ? -21.497 -15.727 18.924 1.00 88.19 194 SER A CA 1
ATOM 1574 C C . SER A 1 194 ? -20.102 -16.356 18.897 1.00 88.19 194 SER A C 1
ATOM 1576 O O . SER A 1 194 ? -19.209 -15.835 18.233 1.00 88.19 194 SER A O 1
ATOM 1578 N N . THR A 1 195 ? -19.914 -17.527 19.520 1.00 89.25 195 THR A N 1
ATOM 1579 C CA . THR A 1 195 ? -18.639 -18.259 19.447 1.00 89.25 195 THR A CA 1
ATOM 1580 C C . THR A 1 195 ? -18.305 -18.697 18.016 1.00 89.25 195 THR A C 1
ATOM 1582 O O . THR A 1 195 ? -17.155 -18.576 17.592 1.00 89.25 195 THR A O 1
ATOM 1585 N N . ARG A 1 196 ? -19.290 -19.173 17.239 1.00 91.06 196 ARG A N 1
ATOM 1586 C CA . ARG A 1 196 ? -19.081 -19.519 15.819 1.00 91.06 196 ARG A CA 1
ATOM 1587 C C . ARG A 1 196 ? -18.665 -18.308 14.991 1.00 91.06 196 ARG A C 1
ATOM 1589 O O . ARG A 1 196 ? -17.690 -18.406 14.255 1.00 91.06 196 ARG A O 1
ATOM 1596 N N . LEU A 1 197 ? -19.335 -17.169 15.163 1.00 91.06 197 LEU A N 1
ATOM 1597 C CA . LEU A 1 197 ? -18.971 -15.913 14.501 1.00 91.06 197 LEU A CA 1
ATOM 1598 C C . LEU A 1 197 ? -17.541 -15.490 14.833 1.00 91.06 197 LEU A C 1
ATOM 1600 O O . LEU A 1 197 ? -16.775 -15.168 13.932 1.00 91.06 197 LEU A O 1
ATOM 1604 N N . ILE A 1 198 ? -17.143 -15.561 16.105 1.00 90.50 198 ILE A N 1
ATOM 1605 C CA . ILE A 1 198 ? -15.764 -15.274 16.525 1.00 90.50 198 ILE A CA 1
ATOM 1606 C C . ILE A 1 198 ? -14.767 -16.185 15.798 1.00 90.50 198 ILE A C 1
ATOM 1608 O O . ILE A 1 198 ? -13.732 -15.711 15.326 1.00 90.50 198 ILE A O 1
ATOM 1612 N N . ASN A 1 199 ? -15.074 -17.477 15.666 1.00 90.38 199 ASN A N 1
ATOM 1613 C CA . ASN A 1 199 ? -14.223 -18.415 14.933 1.00 90.38 199 ASN A CA 1
ATOM 1614 C C . ASN A 1 199 ? -14.170 -18.095 13.429 1.00 90.38 199 ASN A C 1
ATOM 1616 O O . ASN A 1 199 ? -13.120 -18.259 12.811 1.00 90.38 199 ASN A O 1
ATOM 1620 N N . LEU A 1 200 ? -15.263 -17.612 12.833 1.00 90.31 200 LEU A N 1
ATOM 1621 C CA . LEU A 1 200 ? -15.268 -17.148 11.443 1.00 90.31 200 LEU A CA 1
ATOM 1622 C C . LEU A 1 200 ? -14.420 -15.886 11.267 1.00 90.31 200 LEU A C 1
ATOM 1624 O O . LEU A 1 200 ? -13.600 -15.831 10.353 1.00 90.31 200 LEU A O 1
ATOM 1628 N N . PHE A 1 201 ? -14.516 -14.915 12.179 1.00 90.06 201 PHE A N 1
ATOM 1629 C CA . PHE A 1 201 ? -13.645 -13.739 12.159 1.00 90.06 201 PHE A CA 1
ATOM 1630 C C . PHE A 1 201 ? -12.165 -14.118 12.279 1.00 90.06 201 PHE A C 1
ATOM 1632 O O . PHE A 1 201 ? -11.345 -13.564 11.552 1.00 90.06 201 PHE A O 1
ATOM 1639 N N . GLN A 1 202 ? -11.811 -15.097 13.119 1.00 88.06 202 GLN A N 1
ATOM 1640 C CA . GLN A 1 202 ? -10.431 -15.601 13.202 1.00 88.06 202 GLN A CA 1
ATOM 1641 C C . GLN A 1 202 ? -9.912 -16.150 11.870 1.00 88.06 202 GLN A C 1
ATOM 1643 O O . GLN A 1 202 ? -8.725 -16.011 11.587 1.00 88.06 202 GLN A O 1
ATOM 1648 N N . LYS A 1 203 ? -10.782 -16.762 11.060 1.00 88.25 203 LYS A N 1
ATOM 1649 C CA . LYS A 1 203 ? -10.425 -17.299 9.740 1.00 88.25 203 LYS A CA 1
ATOM 1650 C C . LYS A 1 203 ? -10.346 -16.211 8.668 1.00 88.25 203 LYS A C 1
ATOM 1652 O O . LYS A 1 203 ? -9.449 -16.249 7.839 1.00 88.25 203 LYS A O 1
ATOM 1657 N N . ILE A 1 204 ? -11.251 -15.233 8.699 1.00 87.81 204 ILE A N 1
ATOM 1658 C CA . ILE A 1 204 ? -11.361 -14.191 7.663 1.00 87.81 204 ILE A CA 1
ATOM 1659 C C . ILE A 1 204 ? -10.341 -13.067 7.850 1.00 87.81 204 ILE A C 1
ATOM 1661 O O . ILE A 1 204 ? -9.783 -12.579 6.872 1.00 87.81 204 ILE A O 1
ATOM 1665 N N . LEU A 1 205 ? -10.079 -12.631 9.086 1.00 85.62 205 LEU A N 1
ATOM 1666 C CA . LEU A 1 205 ? -9.140 -11.540 9.381 1.00 85.62 205 LEU A CA 1
ATOM 1667 C C . LEU A 1 205 ? -7.740 -11.712 8.749 1.00 85.62 205 LEU A C 1
ATOM 1669 O O . LEU A 1 205 ? -7.255 -10.739 8.161 1.00 85.62 205 LEU A O 1
ATOM 1673 N N . PRO A 1 206 ? -7.090 -12.895 8.809 1.00 82.81 206 PRO A N 1
ATOM 1674 C CA . PRO A 1 206 ? -5.818 -13.133 8.125 1.00 82.81 206 PRO A CA 1
ATOM 1675 C C . PRO A 1 206 ? -5.943 -13.223 6.601 1.00 82.81 206 PRO A C 1
ATOM 1677 O O . PRO A 1 206 ? -4.938 -13.385 5.920 1.00 82.81 206 PRO A O 1
ATOM 1680 N N . GLU A 1 207 ? -7.141 -13.136 6.036 1.00 81.06 207 GLU A N 1
ATOM 1681 C CA . GLU A 1 207 ? -7.390 -13.339 4.611 1.00 81.06 207 GLU A CA 1
ATOM 1682 C C . GLU A 1 207 ? -8.259 -12.225 4.021 1.00 81.06 207 GLU A C 1
ATOM 1684 O O . GLU A 1 207 ? -8.948 -12.433 3.036 1.00 81.06 207 GLU A O 1
ATOM 1689 N N . LEU A 1 208 ? -8.217 -11.014 4.586 1.00 80.19 208 LEU A N 1
ATOM 1690 C CA . LEU A 1 208 ? -9.031 -9.885 4.116 1.00 80.19 208 LEU A CA 1
ATOM 1691 C C . LEU A 1 208 ? -8.602 -9.322 2.751 1.00 80.19 208 LEU A C 1
ATOM 1693 O O . LEU A 1 208 ? -9.377 -8.620 2.115 1.00 80.19 208 LEU A O 1
ATOM 1697 N N . GLU A 1 209 ? -7.363 -9.543 2.308 1.00 78.38 209 GLU A N 1
ATOM 1698 C CA . GLU A 1 209 ? -6.824 -8.934 1.079 1.00 78.38 209 GLU A CA 1
ATOM 1699 C C . GLU A 1 209 ? -7.575 -9.256 -0.235 1.00 78.38 209 GLU A C 1
ATOM 1701 O O . GLU A 1 209 ? -7.698 -8.336 -1.050 1.00 78.38 209 GLU A O 1
ATOM 1706 N N . PRO A 1 210 ? -8.062 -10.490 -0.480 1.00 80.25 210 PRO A N 1
ATOM 1707 C CA . PRO A 1 210 ? -8.793 -10.859 -1.693 1.00 80.25 210 PRO A CA 1
ATOM 1708 C C . PRO A 1 210 ? -10.183 -10.226 -1.785 1.00 80.25 210 PRO A C 1
ATOM 1710 O O . PRO A 1 210 ? -10.775 -10.282 -2.856 1.00 80.25 210 PRO A O 1
ATOM 1713 N N . LEU A 1 211 ? -10.705 -9.684 -0.681 1.00 82.31 211 LEU A N 1
ATOM 1714 C CA . LEU A 1 211 ? -12.018 -9.054 -0.625 1.00 82.31 211 LEU A CA 1
ATOM 1715 C C . LEU A 1 211 ? -11.966 -7.602 -1.112 1.00 82.31 211 LEU A C 1
ATOM 1717 O O . LEU A 1 211 ? -10.963 -6.886 -0.957 1.00 82.31 211 LEU A O 1
ATOM 1721 N N . ASP A 1 212 ? -13.095 -7.134 -1.633 1.00 84.69 212 ASP A N 1
ATOM 1722 C CA . ASP A 1 212 ? -13.246 -5.766 -2.107 1.00 84.69 212 ASP A CA 1
ATOM 1723 C C . ASP A 1 212 ? -13.174 -4.746 -0.960 1.00 84.69 212 ASP A C 1
ATOM 1725 O O . ASP A 1 212 ? -13.149 -5.064 0.233 1.00 84.69 212 ASP A O 1
ATOM 1729 N N . LEU A 1 213 ? -13.037 -3.459 -1.295 1.00 77.31 213 LEU A N 1
ATOM 1730 C CA . LEU A 1 213 ? -12.940 -2.405 -0.276 1.00 77.31 213 LEU A CA 1
ATOM 1731 C C . LEU A 1 213 ? -14.201 -2.329 0.597 1.00 77.31 213 LEU A C 1
ATOM 1733 O O . LEU A 1 213 ? -14.084 -2.153 1.809 1.00 77.31 213 LEU A O 1
ATOM 1737 N N . GLU A 1 214 ? -15.371 -2.492 -0.014 1.00 82.31 214 GLU A N 1
ATOM 1738 C CA . GLU A 1 214 ? -16.657 -2.498 0.681 1.00 82.31 214 GLU A CA 1
ATOM 1739 C C . GLU A 1 214 ? -16.797 -3.721 1.592 1.00 82.31 214 GLU A C 1
ATOM 1741 O O . GLU A 1 214 ? -17.067 -3.572 2.779 1.00 82.31 214 GLU A O 1
ATOM 1746 N N . GLU A 1 215 ? -16.499 -4.917 1.087 1.00 87.12 215 GLU A N 1
ATOM 1747 C CA . GLU A 1 215 ? -16.571 -6.171 1.847 1.00 87.12 215 GLU A CA 1
ATOM 1748 C C . GLU A 1 215 ? -15.639 -6.148 3.066 1.00 87.12 215 GLU A C 1
ATOM 1750 O O . GLU A 1 215 ? -16.040 -6.462 4.187 1.00 87.12 215 GLU A O 1
ATOM 1755 N N . ARG A 1 216 ? -14.403 -5.663 2.891 1.00 85.88 216 ARG A N 1
ATOM 1756 C CA . ARG A 1 216 ? -13.477 -5.458 4.014 1.00 85.88 216 ARG A CA 1
ATOM 1757 C C . ARG A 1 216 ? -14.020 -4.469 5.035 1.00 85.88 216 ARG A C 1
ATOM 1759 O O . ARG A 1 216 ? -13.807 -4.656 6.232 1.00 85.88 216 ARG A O 1
ATOM 1766 N N . HIS A 1 217 ? -14.676 -3.403 4.583 1.00 86.69 217 HIS A N 1
ATOM 1767 C CA . HIS A 1 217 ? -15.298 -2.439 5.482 1.00 86.69 217 HIS A CA 1
ATOM 1768 C C . HIS A 1 217 ? -16.455 -3.076 6.259 1.00 86.69 217 HIS A C 1
ATOM 1770 O O . HIS A 1 217 ? -16.561 -2.850 7.461 1.00 86.69 217 HIS A O 1
ATOM 1776 N N . VAL A 1 218 ? -17.277 -3.905 5.610 1.00 89.75 218 VAL A N 1
ATOM 1777 C CA . VAL A 1 218 ? -18.365 -4.653 6.252 1.00 89.75 218 VAL A CA 1
ATOM 1778 C C . VAL A 1 218 ? -17.818 -5.571 7.346 1.00 89.75 218 VAL A C 1
ATOM 1780 O O . VAL A 1 218 ? -18.253 -5.456 8.488 1.00 89.75 218 VAL A O 1
ATOM 1783 N N . VAL A 1 219 ? -16.802 -6.393 7.054 1.00 90.25 219 VAL A N 1
ATOM 1784 C CA . VAL A 1 219 ? -16.192 -7.291 8.058 1.00 90.25 219 VAL A CA 1
ATOM 1785 C C . VAL A 1 219 ? -15.618 -6.505 9.239 1.00 90.25 219 VAL A C 1
ATOM 1787 O O . VAL A 1 219 ? -15.824 -6.879 10.394 1.00 90.25 219 VAL A O 1
ATOM 1790 N N . LYS A 1 220 ? -14.923 -5.390 8.971 1.00 88.69 220 LYS A N 1
ATOM 1791 C CA . LYS A 1 220 ? -14.396 -4.521 10.032 1.00 88.69 220 LYS A CA 1
ATOM 1792 C C . LYS A 1 220 ? -15.518 -3.947 10.891 1.00 88.69 220 LYS A C 1
ATOM 1794 O O . LYS A 1 220 ? -15.443 -4.060 12.107 1.00 88.69 220 LYS A O 1
ATOM 1799 N N . ARG A 1 221 ? -16.559 -3.384 10.273 1.00 90.69 221 ARG A N 1
ATOM 1800 C CA . ARG A 1 221 ? -17.698 -2.771 10.969 1.00 90.69 221 ARG A CA 1
ATOM 1801 C C . ARG A 1 221 ? -18.464 -3.793 11.811 1.00 90.69 221 ARG A C 1
ATOM 1803 O O . ARG A 1 221 ? -18.786 -3.507 12.961 1.00 90.69 221 ARG A O 1
ATOM 1810 N N . MET A 1 222 ? -18.681 -4.998 11.281 1.00 92.25 222 MET A N 1
ATOM 1811 C CA . MET A 1 222 ? -19.303 -6.093 12.029 1.00 92.25 222 MET A CA 1
ATOM 1812 C C . MET A 1 222 ? -18.517 -6.420 13.303 1.00 92.25 222 MET A C 1
ATOM 1814 O O . MET A 1 222 ? -19.107 -6.551 14.371 1.00 92.25 222 MET A O 1
ATOM 1818 N N . LEU A 1 223 ? -17.187 -6.511 13.203 1.00 90.88 223 LEU A N 1
ATOM 1819 C CA . LEU A 1 223 ? -16.321 -6.854 14.330 1.00 90.88 223 LEU A CA 1
ATOM 1820 C C . LEU A 1 223 ? -16.184 -5.720 15.354 1.00 90.88 223 LEU A C 1
ATOM 1822 O O . LEU A 1 223 ? -16.164 -5.986 16.551 1.00 90.88 223 LEU A O 1
ATOM 1826 N N . THR A 1 224 ? -16.033 -4.473 14.901 1.00 88.06 224 THR A N 1
ATOM 1827 C CA . THR A 1 224 ? -15.695 -3.350 15.788 1.00 88.06 224 THR A CA 1
ATOM 1828 C C . THR A 1 224 ? -16.901 -2.704 16.446 1.00 88.06 224 THR A C 1
ATOM 1830 O O . THR A 1 224 ? -16.763 -2.190 17.549 1.00 88.06 224 THR A O 1
ATOM 1833 N N . THR A 1 225 ? -18.046 -2.671 15.762 1.00 87.88 225 THR A N 1
ATOM 1834 C CA . THR A 1 225 ? -19.231 -1.942 16.233 1.00 87.88 225 THR A CA 1
ATOM 1835 C C . THR A 1 225 ? -20.450 -2.847 16.297 1.00 87.88 225 THR A C 1
ATOM 1837 O O . THR A 1 225 ? -20.967 -3.074 17.379 1.00 87.88 225 THR A O 1
ATOM 1840 N N . GLU A 1 226 ? -20.883 -3.450 15.184 1.00 91.56 226 GLU A N 1
ATOM 1841 C CA . GLU A 1 226 ? -22.224 -4.059 15.136 1.00 91.56 226 GLU A CA 1
ATOM 1842 C C . GLU A 1 226 ? -22.379 -5.239 16.103 1.00 91.56 226 GLU A C 1
ATOM 1844 O O . GLU A 1 226 ? -23.327 -5.273 16.881 1.00 91.56 226 GLU A O 1
ATOM 1849 N N . LEU A 1 227 ? -21.457 -6.207 16.081 1.00 90.88 227 LEU A N 1
ATOM 1850 C CA . LEU A 1 227 ? -21.556 -7.377 16.948 1.00 90.88 227 LEU A CA 1
ATOM 1851 C C . LEU A 1 227 ? -21.344 -7.018 18.434 1.00 90.88 227 LEU A C 1
ATOM 1853 O O . LEU A 1 227 ? -22.156 -7.458 19.252 1.00 90.88 227 LEU A O 1
ATOM 1857 N N . PRO A 1 228 ? -20.331 -6.213 18.820 1.00 90.38 228 PRO A N 1
ATOM 1858 C CA . PRO A 1 228 ? -20.214 -5.725 20.193 1.00 90.38 228 PRO A CA 1
ATOM 1859 C C . PRO A 1 228 ? -21.450 -4.957 20.678 1.00 90.38 228 PRO A C 1
ATOM 1861 O O . PRO A 1 228 ? -21.941 -5.245 21.771 1.00 90.38 228 PRO A O 1
ATOM 1864 N N . ASP A 1 229 ? -21.985 -4.034 19.876 1.00 91.00 229 ASP A N 1
ATOM 1865 C CA . ASP A 1 229 ? -23.135 -3.199 20.242 1.00 91.00 229 ASP A CA 1
ATOM 1866 C C . ASP A 1 229 ? -24.411 -4.038 20.382 1.00 91.00 229 ASP A C 1
ATOM 1868 O O . ASP A 1 229 ? -25.175 -3.853 21.328 1.00 91.00 229 ASP A O 1
ATOM 1872 N N . LEU A 1 230 ? -24.619 -5.024 19.500 1.00 91.12 230 LEU A N 1
ATOM 1873 C CA . LEU A 1 230 ? -25.746 -5.955 19.604 1.00 91.12 230 LEU A CA 1
ATOM 1874 C C . LEU A 1 230 ? -25.677 -6.796 20.880 1.00 91.12 230 LEU A C 1
ATOM 1876 O O . LEU A 1 230 ? -26.684 -6.949 21.570 1.00 91.12 230 LEU A O 1
ATOM 1880 N N . LEU A 1 231 ? -24.504 -7.347 21.204 1.00 89.12 231 LEU A N 1
ATOM 1881 C CA . LEU A 1 231 ? -24.350 -8.200 22.383 1.00 89.12 231 LEU A CA 1
ATOM 1882 C C . LEU A 1 231 ? -24.457 -7.389 23.674 1.00 89.12 231 LEU A C 1
ATOM 1884 O O . LEU A 1 231 ? -25.209 -7.764 24.569 1.00 89.12 231 LEU A O 1
ATOM 1888 N N . THR A 1 232 ? -23.744 -6.268 23.774 1.00 89.12 232 THR A N 1
ATOM 1889 C CA . THR A 1 232 ? -23.786 -5.394 24.958 1.00 89.12 232 THR A CA 1
ATOM 1890 C C . THR A 1 232 ? -25.155 -4.743 25.143 1.00 89.12 232 THR A C 1
ATOM 1892 O O . THR A 1 232 ? -25.660 -4.698 26.265 1.00 89.12 232 THR A O 1
ATOM 1895 N N . GLY A 1 233 ? -25.794 -4.316 24.051 1.00 89.19 233 GLY A N 1
ATOM 1896 C CA . GLY A 1 233 ? -27.156 -3.797 24.046 1.00 89.19 233 GLY A CA 1
ATOM 1897 C C . GLY A 1 233 ? -28.173 -4.840 24.493 1.00 89.19 233 GLY A C 1
ATOM 1898 O O . GLY A 1 233 ? -29.026 -4.539 25.315 1.00 89.19 233 GLY A O 1
ATOM 1899 N N . TYR A 1 234 ? -28.055 -6.088 24.037 1.00 89.88 234 TYR A N 1
ATOM 1900 C CA . TYR A 1 234 ? -28.940 -7.158 24.496 1.00 89.88 234 TYR A CA 1
ATOM 1901 C C . TYR A 1 234 ? -28.758 -7.468 25.989 1.00 89.88 234 TYR A C 1
ATOM 1903 O O . TYR A 1 234 ? -29.741 -7.628 26.708 1.00 89.88 234 TYR A O 1
ATOM 1911 N N . ILE A 1 235 ? -27.513 -7.509 26.477 1.00 88.25 235 ILE A N 1
ATOM 1912 C CA . ILE A 1 235 ? -27.211 -7.777 27.894 1.00 88.25 235 ILE A CA 1
ATOM 1913 C C . ILE A 1 235 ? -27.767 -6.677 28.809 1.00 88.25 235 ILE A C 1
ATOM 1915 O O . ILE A 1 235 ? -28.150 -6.971 29.939 1.00 88.25 235 ILE A O 1
ATOM 1919 N N . SER A 1 236 ? -27.817 -5.424 28.344 1.00 90.50 236 SER A N 1
ATOM 1920 C CA . SER A 1 236 ? -28.302 -4.293 29.145 1.00 90.50 236 SER A CA 1
ATOM 1921 C C . SER A 1 236 ? -29.830 -4.186 29.225 1.00 90.50 236 SER A C 1
ATOM 1923 O O . SER A 1 236 ? -30.341 -3.414 30.038 1.00 90.50 236 SER A O 1
ATOM 1925 N N . LEU A 1 237 ? -30.573 -4.964 28.429 1.00 90.25 237 LEU A N 1
ATOM 1926 C CA . LEU A 1 237 ? -32.035 -5.010 28.488 1.00 90.25 237 LEU A CA 1
ATOM 1927 C C . LEU A 1 237 ? -32.540 -5.731 29.747 1.00 90.25 237 LEU A C 1
ATOM 1929 O O . LEU A 1 237 ? -31.888 -6.630 30.277 1.00 90.25 237 LEU A O 1
ATOM 1933 N N . SER A 1 238 ? -33.753 -5.378 30.182 1.00 90.69 238 SER A N 1
ATOM 1934 C CA . SER A 1 238 ? -34.494 -6.136 31.199 1.00 90.69 238 SER A CA 1
ATOM 1935 C C . SER A 1 238 ? -34.828 -7.554 30.699 1.00 90.69 238 SER A C 1
ATOM 1937 O O . SER A 1 238 ? -34.978 -7.744 29.491 1.00 90.69 238 SER A O 1
ATOM 1939 N N . PRO A 1 239 ? -34.990 -8.555 31.587 1.00 87.56 239 PRO A N 1
ATOM 1940 C CA . PRO A 1 239 ? -35.207 -9.951 31.183 1.00 87.5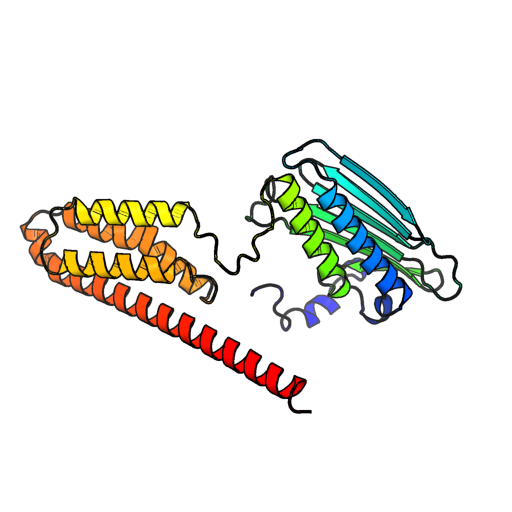6 239 PRO A CA 1
ATOM 1941 C C . PRO A 1 239 ? -36.444 -10.147 30.289 1.00 87.56 239 PRO A C 1
ATOM 1943 O O . PRO A 1 239 ? -36.380 -10.895 29.320 1.00 87.56 239 PRO A O 1
ATOM 1946 N N . GLU A 1 240 ? -37.532 -9.414 30.541 1.00 89.31 240 GLU A N 1
ATOM 1947 C CA . GLU A 1 240 ? -38.740 -9.443 29.699 1.00 89.31 240 GLU A CA 1
ATOM 1948 C C . GLU A 1 240 ? -38.462 -8.950 28.268 1.00 89.31 240 GLU A C 1
ATOM 1950 O O . GLU A 1 240 ? -38.887 -9.553 27.283 1.00 89.31 240 GLU A O 1
ATOM 1955 N N . ASN A 1 241 ? -37.682 -7.872 28.135 1.00 88.50 241 ASN A N 1
ATOM 1956 C CA . ASN A 1 241 ? -37.294 -7.335 26.831 1.00 88.50 241 ASN A CA 1
ATOM 1957 C C . ASN A 1 241 ? -36.251 -8.215 26.131 1.00 88.50 241 ASN A C 1
ATOM 1959 O O . ASN A 1 241 ? -36.233 -8.274 24.900 1.00 88.50 241 ASN A O 1
ATOM 1963 N N . GLN A 1 242 ? -35.394 -8.903 26.890 1.00 88.62 242 GLN A N 1
ATOM 1964 C CA . GLN A 1 242 ? -34.455 -9.883 26.346 1.00 88.62 242 GLN A CA 1
ATOM 1965 C C . GLN A 1 242 ? -35.200 -11.042 25.685 1.00 88.62 242 GLN A C 1
ATOM 1967 O O . GLN A 1 242 ? -34.861 -11.413 24.566 1.00 88.62 242 GLN A O 1
ATOM 1972 N N . GLU A 1 243 ? -36.237 -11.578 26.328 1.00 87.50 243 GLU A N 1
ATOM 1973 C CA . GLU A 1 243 ? -37.035 -12.671 25.767 1.00 87.50 243 GLU A CA 1
ATOM 1974 C C . GLU A 1 243 ? -37.739 -12.249 24.470 1.00 87.50 243 GLU A C 1
ATOM 1976 O O . GLU A 1 243 ? -37.648 -12.941 23.453 1.00 87.50 243 GLU A O 1
ATOM 1981 N N . LEU A 1 244 ? -38.332 -11.051 24.460 1.00 90.75 244 LEU A N 1
ATOM 1982 C CA . LEU A 1 244 ? -39.024 -10.508 23.291 1.00 90.75 244 LEU A CA 1
ATOM 1983 C C . LEU A 1 244 ? -38.075 -10.256 22.107 1.00 90.75 244 LEU A C 1
ATOM 1985 O O . LEU A 1 244 ? -38.434 -10.494 20.956 1.00 90.75 244 LEU A O 1
ATOM 1989 N N . ARG A 1 245 ? -36.842 -9.808 22.377 1.00 90.19 245 ARG A N 1
ATOM 1990 C CA . ARG A 1 245 ? -35.815 -9.527 21.354 1.00 90.19 245 ARG A CA 1
ATOM 1991 C C . ARG A 1 245 ? -34.890 -10.704 21.059 1.00 90.19 245 ARG A C 1
ATOM 1993 O O . ARG A 1 245 ? -33.996 -10.581 20.221 1.00 90.19 245 ARG A O 1
ATOM 2000 N N . HIS A 1 246 ? -35.100 -11.850 21.701 1.00 89.12 246 HIS A N 1
ATOM 2001 C CA . HIS A 1 246 ? -34.234 -13.016 21.557 1.00 89.12 246 HIS A CA 1
ATOM 2002 C C . HIS A 1 246 ? -34.190 -13.528 20.113 1.00 89.12 246 HIS A C 1
ATOM 2004 O O . HIS A 1 246 ? -33.118 -13.819 19.577 1.00 89.12 246 HIS A O 1
ATOM 2010 N N . GLN A 1 247 ? -35.357 -13.602 19.467 1.00 90.69 247 GLN A N 1
ATOM 2011 C CA . GLN A 1 247 ? -35.482 -14.052 18.080 1.00 90.69 247 GLN A CA 1
ATOM 2012 C C . GLN A 1 247 ? -34.836 -13.065 17.102 1.00 90.69 247 GLN A C 1
ATOM 2014 O O . GLN A 1 247 ? -34.111 -13.490 16.202 1.00 90.69 247 GLN A O 1
ATOM 2019 N N . ASP A 1 248 ? -35.035 -11.763 17.321 1.00 91.81 248 ASP A N 1
ATOM 2020 C CA . ASP A 1 248 ? -34.445 -10.698 16.503 1.00 91.81 248 ASP A CA 1
ATOM 2021 C C . ASP A 1 248 ? -32.911 -10.760 16.545 1.00 91.81 248 ASP A C 1
ATOM 2023 O O . ASP A 1 248 ? -32.248 -10.749 15.503 1.00 91.81 248 ASP A O 1
ATOM 2027 N N . LEU A 1 249 ? -32.335 -10.898 17.748 1.00 92.25 249 LEU A N 1
ATOM 2028 C CA . LEU A 1 249 ? -30.890 -11.047 17.922 1.00 92.25 249 LEU A CA 1
ATOM 2029 C C . LEU A 1 249 ? -30.386 -12.314 17.230 1.00 92.25 249 LEU A C 1
ATOM 2031 O O . LEU A 1 249 ? -29.399 -12.269 16.496 1.00 92.25 249 LEU A O 1
ATOM 2035 N N . PHE A 1 250 ? -31.068 -13.443 17.432 1.00 92.00 250 PHE A N 1
ATOM 2036 C CA . PHE A 1 250 ? -30.693 -14.699 16.794 1.00 92.00 250 PHE A CA 1
ATOM 2037 C C . PHE A 1 250 ? -30.679 -14.574 15.266 1.00 92.00 250 PHE A C 1
ATOM 2039 O O . PHE A 1 250 ? -29.724 -15.008 14.618 1.00 92.00 250 PHE A O 1
ATOM 2046 N N . GLN A 1 251 ? -31.696 -13.937 14.684 1.00 93.69 251 GLN A N 1
ATOM 2047 C CA . GLN A 1 251 ? -31.776 -13.721 13.245 1.00 93.69 251 GLN A CA 1
ATOM 2048 C C . GLN A 1 251 ? -30.649 -12.808 12.743 1.00 93.69 251 GLN A C 1
ATOM 2050 O O . GLN A 1 251 ? -30.057 -13.093 11.700 1.00 93.69 251 GLN A O 1
ATOM 2055 N N . ALA A 1 252 ? -30.322 -11.740 13.477 1.00 93.69 252 ALA A N 1
ATOM 2056 C CA . ALA A 1 252 ? -29.222 -10.841 13.134 1.00 93.69 252 ALA A CA 1
ATOM 2057 C C . ALA A 1 252 ? -27.871 -11.574 13.118 1.00 93.69 252 ALA A C 1
ATOM 2059 O O . ALA A 1 252 ? -27.126 -11.467 12.143 1.00 93.69 252 ALA A O 1
ATOM 2060 N N . LEU A 1 253 ? -27.595 -12.392 14.141 1.00 93.44 253 LEU A N 1
ATOM 2061 C CA . LEU A 1 253 ? -26.381 -13.211 14.200 1.00 93.44 253 LEU A CA 1
ATOM 2062 C C . LEU A 1 253 ? -26.314 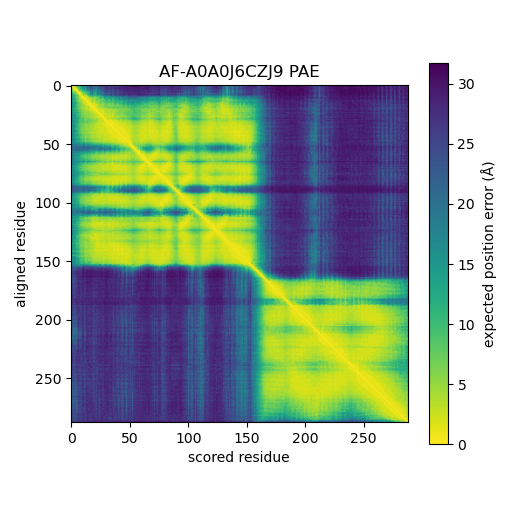-14.217 13.043 1.00 93.44 253 LEU A C 1
ATOM 2064 O O . LEU A 1 253 ? -25.253 -14.387 12.446 1.00 93.44 253 LEU A O 1
ATOM 2068 N N . CYS A 1 254 ? -27.439 -14.840 12.677 1.00 92.62 254 CYS A N 1
ATOM 2069 C CA . CYS A 1 254 ? -27.489 -15.756 11.535 1.00 92.62 254 CYS A CA 1
ATOM 2070 C C . CYS A 1 254 ? -27.186 -15.042 10.210 1.00 92.62 254 CYS A C 1
ATOM 2072 O O . CYS A 1 254 ? -26.467 -15.582 9.375 1.00 92.62 254 CYS A O 1
ATOM 2074 N N . LYS A 1 255 ? -27.703 -13.822 10.016 1.00 95.12 255 LYS A N 1
ATOM 2075 C CA . LYS A 1 255 ? -27.405 -13.022 8.818 1.00 95.12 255 LYS A CA 1
ATOM 2076 C C . LYS A 1 255 ? -25.922 -12.667 8.739 1.00 95.12 255 LYS A C 1
ATOM 2078 O O . LYS A 1 255 ? -25.323 -12.858 7.688 1.00 95.12 255 LYS A O 1
ATOM 2083 N N . MET A 1 256 ? -25.324 -12.224 9.848 1.00 94.19 256 MET A N 1
ATOM 2084 C CA . MET A 1 256 ? -23.881 -11.959 9.912 1.00 94.19 256 MET A CA 1
ATOM 2085 C C . MET A 1 256 ? -23.064 -13.212 9.576 1.00 94.19 256 MET A C 1
ATOM 2087 O O . MET A 1 256 ? -22.092 -13.134 8.833 1.00 94.19 256 MET A O 1
ATOM 2091 N N . GLU A 1 257 ? -23.475 -14.374 10.087 1.00 93.50 257 GLU A N 1
ATOM 2092 C CA . GLU A 1 257 ? -22.788 -15.645 9.843 1.00 93.50 257 GLU A CA 1
ATOM 2093 C C . GLU A 1 257 ? -22.819 -16.033 8.363 1.00 93.50 257 GLU A C 1
ATOM 2095 O O . GLU A 1 257 ? -21.781 -16.388 7.806 1.00 93.50 257 GLU A O 1
ATOM 2100 N N . LEU A 1 258 ? -23.978 -15.903 7.711 1.00 94.88 258 LEU A N 1
ATOM 2101 C CA . LEU A 1 258 ? -24.126 -16.153 6.276 1.00 94.88 258 LEU A CA 1
ATOM 2102 C C . LEU A 1 258 ? -23.230 -15.231 5.447 1.00 94.88 258 LEU A C 1
ATOM 2104 O O . LEU A 1 258 ? -22.498 -15.710 4.587 1.00 94.88 258 LEU A O 1
ATOM 2108 N N . THR A 1 259 ? -23.215 -13.931 5.752 1.00 93.06 259 THR A N 1
ATOM 2109 C CA . THR A 1 259 ? -22.366 -12.974 5.030 1.00 93.06 259 THR A CA 1
ATOM 2110 C C . THR A 1 259 ? -20.877 -13.303 5.171 1.00 93.06 259 THR A C 1
ATOM 2112 O O . THR A 1 259 ? -20.128 -13.228 4.200 1.00 93.06 259 THR A O 1
ATOM 2115 N N . LEU A 1 260 ? -20.425 -13.714 6.361 1.00 92.94 260 LEU A N 1
ATOM 2116 C CA . LEU A 1 260 ? -19.034 -14.131 6.557 1.00 92.94 260 LEU A CA 1
ATOM 2117 C C . LEU A 1 260 ? -18.697 -15.415 5.784 1.00 92.94 260 LEU A C 1
ATOM 2119 O O . LEU A 1 260 ? -17.590 -15.527 5.258 1.00 92.94 260 LEU A O 1
ATOM 2123 N N . HIS A 1 261 ? -19.631 -16.363 5.684 1.00 93.69 261 HIS A N 1
ATOM 2124 C CA . HIS A 1 261 ? -19.451 -17.558 4.858 1.00 93.69 261 HIS A CA 1
ATOM 2125 C C . HIS A 1 261 ? -19.325 -17.224 3.371 1.00 93.69 261 HIS A C 1
ATOM 2127 O O . HIS A 1 261 ? -18.376 -17.674 2.737 1.00 93.69 261 HIS A O 1
ATOM 2133 N N . GLU A 1 262 ? -20.195 -16.362 2.840 1.00 93.12 262 GLU A N 1
ATOM 2134 C CA . GLU A 1 262 ? -20.106 -15.901 1.448 1.00 93.12 262 GLU A CA 1
ATOM 2135 C C . GLU A 1 262 ? -18.739 -15.268 1.143 1.00 93.12 262 GLU A C 1
ATOM 2137 O O . GLU A 1 262 ? -18.165 -15.479 0.074 1.00 93.12 262 GLU A O 1
ATOM 2142 N N . TYR A 1 263 ? -18.178 -14.514 2.092 1.00 92.75 263 TYR A N 1
ATOM 2143 C CA . TYR A 1 263 ? -16.844 -13.934 1.943 1.00 92.75 263 TYR A CA 1
ATOM 2144 C C . TYR A 1 263 ? -15.724 -14.977 1.980 1.00 92.75 263 TYR A C 1
ATOM 2146 O O . TYR A 1 263 ? -14.766 -14.850 1.218 1.00 92.75 263 TYR A O 1
ATOM 2154 N N . LEU A 1 264 ? -15.832 -16.016 2.812 1.00 90.94 264 LEU A N 1
ATOM 2155 C CA . LEU A 1 264 ? -14.873 -17.126 2.804 1.00 90.94 264 LEU A CA 1
ATOM 2156 C C . LEU A 1 264 ? -14.890 -17.875 1.472 1.00 90.94 264 LEU A C 1
ATOM 2158 O O . LEU A 1 264 ? -13.826 -18.100 0.895 1.00 90.94 264 LEU A O 1
ATOM 2162 N N . ASP A 1 265 ? -16.076 -18.176 0.949 1.00 91.62 265 ASP A N 1
ATOM 2163 C CA . ASP A 1 265 ? -16.224 -18.884 -0.323 1.00 91.62 265 ASP A CA 1
ATOM 2164 C C . ASP A 1 265 ? -15.631 -18.064 -1.481 1.00 91.62 265 ASP A C 1
ATOM 2166 O O . ASP A 1 265 ? -14.940 -18.598 -2.353 1.00 91.62 265 ASP A O 1
ATOM 2170 N N . LYS A 1 266 ? -15.806 -16.734 -1.464 1.00 89.94 266 LYS A N 1
ATOM 2171 C CA . LYS A 1 266 ? -15.152 -15.829 -2.426 1.00 89.94 266 LYS A CA 1
ATOM 2172 C C . LYS A 1 266 ? -13.629 -15.845 -2.309 1.00 89.94 266 LYS A C 1
ATOM 2174 O O . LYS A 1 266 ? -12.934 -15.858 -3.327 1.00 89.94 266 LYS A O 1
ATOM 2179 N N . ILE A 1 267 ? -13.095 -15.833 -1.088 1.00 88.25 267 ILE A N 1
ATOM 2180 C CA . ILE A 1 267 ? -11.648 -15.913 -0.851 1.00 88.25 267 ILE A CA 1
ATOM 2181 C C . ILE A 1 267 ? -11.091 -17.225 -1.415 1.00 88.25 267 ILE A C 1
ATOM 2183 O O . ILE A 1 267 ? -10.062 -17.216 -2.100 1.00 88.25 267 ILE A O 1
ATOM 2187 N N . GLU A 1 268 ? -11.777 -18.340 -1.178 1.00 88.88 268 GLU A N 1
ATOM 2188 C CA . GLU A 1 268 ? -11.388 -19.653 -1.687 1.00 88.88 268 GLU A CA 1
ATOM 2189 C C . GLU A 1 268 ? -11.473 -19.723 -3.220 1.00 88.88 268 GLU A C 1
ATOM 2191 O O . GLU A 1 268 ? -10.510 -20.133 -3.873 1.00 88.88 268 GLU A O 1
ATOM 2196 N N . GLY A 1 269 ? -12.548 -19.208 -3.821 1.00 89.06 269 GLY A N 1
ATOM 2197 C CA . GLY A 1 269 ? -12.691 -19.116 -5.278 1.00 89.06 269 GLY A CA 1
ATOM 2198 C C . GLY A 1 269 ? -11.584 -18.284 -5.942 1.00 89.06 269 GLY A C 1
ATOM 2199 O O . GLY A 1 269 ? -11.028 -18.672 -6.977 1.00 89.06 269 GLY A O 1
ATOM 2200 N N . ASN A 1 270 ? -11.184 -17.177 -5.311 1.00 85.25 270 ASN A N 1
ATOM 2201 C CA . ASN A 1 270 ? -10.061 -16.355 -5.768 1.00 85.25 270 ASN A CA 1
ATOM 2202 C C . ASN A 1 270 ? -8.718 -17.099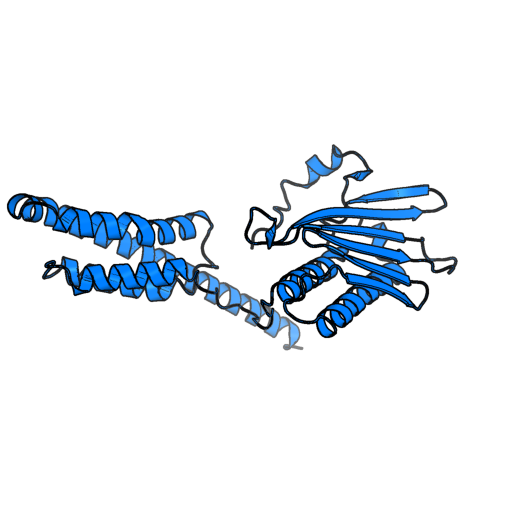 -5.672 1.00 85.25 270 ASN A C 1
ATOM 2204 O O . ASN A 1 270 ? -7.858 -16.948 -6.547 1.00 85.25 270 ASN A O 1
ATOM 2208 N N . ARG A 1 271 ? -8.523 -17.924 -4.635 1.00 84.56 271 ARG A N 1
ATOM 2209 C CA . ARG A 1 271 ? -7.328 -18.771 -4.492 1.00 84.56 271 ARG A CA 1
ATOM 2210 C C . ARG A 1 271 ? -7.253 -19.824 -5.586 1.00 84.56 271 ARG A C 1
ATOM 2212 O O . ARG A 1 271 ? -6.212 -19.916 -6.238 1.00 84.56 271 ARG A O 1
ATOM 2219 N N . LEU A 1 272 ? -8.340 -20.556 -5.817 1.00 89.00 272 LEU A N 1
ATOM 2220 C CA . LEU A 1 272 ? -8.422 -21.570 -6.871 1.00 89.00 272 LEU A CA 1
ATOM 2221 C C . LEU A 1 272 ? -8.101 -20.963 -8.239 1.00 89.00 272 LEU A C 1
ATOM 2223 O O . LEU A 1 272 ? -7.185 -21.424 -8.917 1.00 89.00 272 LEU A O 1
ATOM 2227 N N . SER A 1 273 ? -8.724 -19.829 -8.569 1.00 86.69 273 SER A N 1
ATOM 2228 C CA . SER A 1 273 ? -8.480 -19.110 -9.827 1.00 86.69 273 SER A CA 1
ATOM 2229 C C . SER A 1 273 ? -7.007 -18.721 -10.016 1.00 86.69 273 SER A C 1
ATOM 2231 O O . SER A 1 273 ? -6.455 -18.801 -11.119 1.00 86.69 273 SER A O 1
ATOM 2233 N N . ARG A 1 274 ? -6.332 -18.306 -8.936 1.00 83.94 274 ARG A N 1
ATOM 2234 C CA . ARG A 1 274 ? -4.905 -17.963 -8.968 1.00 83.94 274 ARG A CA 1
ATOM 2235 C C . ARG A 1 274 ? -4.030 -19.198 -9.167 1.00 83.94 274 ARG A C 1
ATOM 2237 O O . ARG A 1 274 ? -3.064 -19.122 -9.926 1.00 83.94 274 ARG A O 1
ATOM 2244 N N . VAL A 1 275 ? -4.347 -20.311 -8.507 1.00 88.31 275 VAL A N 1
ATOM 2245 C CA . VAL A 1 275 ? -3.629 -21.582 -8.685 1.00 88.31 275 VAL A CA 1
ATOM 2246 C C . VAL A 1 275 ? -3.791 -22.090 -10.115 1.00 88.31 275 VAL A C 1
ATOM 2248 O O . VAL A 1 275 ? -2.787 -22.387 -10.759 1.00 88.31 275 VAL A O 1
ATOM 2251 N N . ASP A 1 276 ? -5.007 -22.089 -10.656 1.00 89.62 276 ASP A N 1
ATOM 2252 C CA . ASP A 1 276 ? -5.279 -22.508 -12.034 1.00 89.62 276 ASP A CA 1
ATOM 2253 C C . ASP A 1 276 ? -4.504 -21.667 -13.049 1.00 89.62 276 ASP A C 1
ATOM 2255 O O . ASP A 1 276 ? -3.911 -22.193 -13.997 1.00 89.62 276 ASP A O 1
ATOM 2259 N N . HIS A 1 277 ? -4.436 -20.353 -12.824 1.00 86.94 277 HIS A N 1
ATOM 2260 C CA . HIS A 1 277 ? -3.628 -19.466 -13.650 1.00 86.94 277 HIS A CA 1
ATOM 2261 C C . HIS A 1 277 ? -2.136 -19.828 -13.596 1.00 86.94 277 HIS A C 1
ATOM 2263 O O . HIS A 1 277 ? -1.482 -19.907 -14.638 1.00 86.94 277 HIS A O 1
ATOM 2269 N N . LEU A 1 278 ? -1.592 -20.089 -12.404 1.00 86.69 278 LEU A N 1
ATOM 2270 C CA . LEU A 1 278 ? -0.193 -20.486 -12.231 1.00 86.69 278 LEU A CA 1
ATOM 2271 C C . LEU A 1 278 ? 0.106 -21.839 -12.885 1.00 86.69 278 LEU A C 1
ATOM 2273 O O . LEU A 1 278 ? 1.130 -21.975 -13.554 1.00 86.69 278 LEU A O 1
ATOM 2277 N N . LEU A 1 279 ? -0.797 -22.814 -12.757 1.00 89.56 279 LEU A N 1
ATOM 2278 C CA . LEU A 1 279 ? -0.683 -24.112 -13.421 1.00 89.56 279 LEU A CA 1
ATOM 2279 C C . LEU A 1 279 ? -0.710 -23.960 -14.944 1.00 89.56 279 LEU A C 1
ATOM 2281 O O . LEU A 1 279 ? 0.113 -24.560 -15.633 1.00 89.56 279 LEU A O 1
ATOM 2285 N N . LYS A 1 280 ? -1.594 -23.109 -15.479 1.00 90.12 280 LYS A N 1
ATOM 2286 C CA . LYS A 1 280 ? -1.655 -22.805 -16.915 1.00 90.12 280 LYS A CA 1
ATOM 2287 C C . LYS A 1 280 ? -0.356 -22.172 -17.418 1.00 90.12 280 LYS A C 1
ATOM 2289 O O . LYS A 1 280 ? 0.153 -22.572 -18.461 1.00 90.12 280 LYS A O 1
ATOM 2294 N N . VAL A 1 281 ? 0.207 -21.219 -16.673 1.00 86.25 281 VAL A N 1
ATOM 2295 C CA . VAL A 1 281 ? 1.506 -20.603 -16.998 1.00 86.25 281 VAL A CA 1
ATOM 2296 C C . VAL A 1 281 ? 2.645 -21.621 -16.914 1.00 86.25 281 VAL A C 1
ATOM 2298 O O . VAL A 1 281 ? 3.536 -21.594 -17.758 1.00 86.25 281 VAL A O 1
ATOM 2301 N N . SER A 1 282 ? 2.618 -22.521 -15.929 1.00 88.56 282 SER A N 1
ATOM 2302 C CA . SER A 1 282 ? 3.621 -23.579 -15.772 1.00 88.56 282 SER A CA 1
ATOM 2303 C C . SER A 1 282 ? 3.619 -24.538 -16.963 1.00 88.56 282 SER A C 1
ATOM 2305 O O . SER A 1 282 ? 4.663 -24.732 -17.582 1.00 88.56 282 SER A O 1
ATOM 2307 N N . LYS A 1 283 ? 2.440 -25.039 -17.363 1.00 90.12 283 LYS A N 1
ATOM 2308 C CA . LYS A 1 283 ? 2.281 -25.884 -18.559 1.00 90.12 283 LYS A CA 1
ATOM 2309 C C . LYS A 1 283 ? 2.875 -25.219 -19.801 1.00 90.12 283 LYS A C 1
ATOM 2311 O O . LYS A 1 283 ? 3.710 -25.802 -20.475 1.00 90.12 283 LYS A O 1
ATOM 2316 N N . LEU A 1 284 ? 2.564 -23.940 -20.035 1.00 86.94 284 LEU A N 1
ATOM 2317 C CA . LEU A 1 284 ? 3.119 -23.182 -21.168 1.00 86.94 284 LEU A CA 1
ATOM 2318 C C . LEU A 1 284 ? 4.653 -23.036 -21.146 1.00 86.94 284 LEU A C 1
ATOM 2320 O O . LEU A 1 284 ? 5.254 -22.816 -22.197 1.00 86.94 284 LEU A O 1
ATOM 2324 N N . ARG A 1 285 ? 5.289 -23.089 -19.969 1.00 84.00 285 ARG A N 1
ATOM 2325 C CA . ARG A 1 285 ? 6.746 -22.939 -19.825 1.00 84.00 285 ARG A CA 1
ATOM 2326 C C . ARG A 1 285 ? 7.502 -24.254 -19.959 1.00 84.00 285 ARG A C 1
ATOM 2328 O O . ARG A 1 285 ? 8.634 -24.215 -20.435 1.00 84.00 285 ARG A O 1
ATOM 2335 N N . TYR A 1 286 ? 6.909 -25.359 -19.515 1.00 85.50 286 TYR A N 1
ATOM 2336 C CA . TYR A 1 286 ? 7.614 -26.628 -19.334 1.00 85.50 286 TYR A CA 1
ATOM 2337 C C . TYR A 1 286 ? 7.112 -27.775 -20.225 1.00 85.50 286 TYR A C 1
ATOM 2339 O O . TYR A 1 286 ? 7.849 -28.743 -20.363 1.00 85.50 286 TYR A O 1
ATOM 2347 N N . ASP A 1 287 ? 5.954 -27.666 -20.889 1.00 75.94 287 ASP A N 1
ATOM 2348 C CA . ASP A 1 287 ? 5.514 -28.640 -21.912 1.00 75.94 287 ASP A CA 1
ATOM 2349 C C . ASP A 1 287 ? 6.175 -28.366 -23.284 1.00 75.94 287 ASP A C 1
ATOM 2351 O O . ASP A 1 287 ? 5.498 -28.257 -24.308 1.00 75.94 287 ASP A O 1
ATOM 2355 N N . LYS A 1 288 ? 7.504 -28.202 -23.307 1.00 52.38 288 LYS A N 1
ATOM 2356 C CA . LYS A 1 288 ? 8.310 -28.139 -24.537 1.00 52.38 288 LYS A CA 1
ATOM 2357 C C . LYS A 1 288 ? 9.126 -29.404 -24.728 1.00 52.38 288 LYS A C 1
ATOM 2359 O O . LYS A 1 288 ? 9.795 -29.805 -23.753 1.00 52.38 288 LYS A O 1
#

Sequence (288 aa):
MGLFDSLESQWLEKLLPPQYKTVEPALLQDASSTSFLTYAERLLDEFIDKLDPGSDKPQKWKRSEQGYTIYLKIRRNLILLSGYDSQKNRSSMPKKFFIQWERQMVAKKDRGRCKQGTILINDRGRIIKRNIKRSPFFTGIYQRIRLLDHSLLGTSPTGTSSSPAIDPLLLNQLDNLKRITSHSPIKGVIHSRSTRLINLFQKILPELEPLDLEERHVVKRMLTTELPDLLTGYISLSPENQELRHQDLFQALCKMELTLHEYLDKIEGNRLSRVDHLLKVSKLRYDK

Radius of gyration: 26.48 Å; Cα contacts (8 Å, |Δi|>4): 322; chains: 1; bounding box: 69×49×62 Å

pLDDT: mean 82.76, std 13.69, range [34.44, 96.62]

Foldseek 3Di:
DDDDPPVVPDVVLVVDDQQARADDVVLQVDPVNLVQLVVLLVVLVVVLVVDDFQPQDWDWDWDDDPQKIWIWTDHNFWIKIKIWRRDPPPPDWTKIKIWIWTACVPDPDNFIATPFIWMWTQDPNDTRIYGHRPPPSCVSVVVSVRQSSCRNNNNHPPDPPPFPPQPVVLVVLLVVLVVLLVVAPDDDPLSVLSVVLSVLLVVCSRQVVLDDPVLSVVSSCCSRPVVVCLSVVLSPDDPVVNVVCVVVSSVVSVVSNVSSVVSVVSSVVVVVVVVVVVVVVVCVVPVD